Protein AF-A0ABD0RUU7-F1 (afdb_monomer_lite)

Structure (mmCIF, N/CA/C/O backbone):
data_AF-A0ABD0RUU7-F1
#
_entry.id   AF-A0ABD0RUU7-F1
#
loop_
_atom_site.group_PDB
_atom_site.id
_atom_site.type_symbol
_atom_site.label_atom_id
_atom_site.label_alt_id
_atom_site.label_comp_id
_atom_site.label_asym_id
_atom_site.label_entity_id
_atom_site.label_seq_id
_atom_site.pdbx_PDB_ins_code
_atom_site.Cartn_x
_atom_site.Cartn_y
_atom_site.Cartn_z
_atom_site.occupancy
_atom_site.B_iso_or_equiv
_atom_site.auth_seq_id
_atom_site.auth_comp_id
_atom_site.auth_asym_id
_atom_site.auth_atom_id
_atom_site.pdbx_PDB_model_num
ATOM 1 N N . LEU A 1 1 ? 9.666 -23.526 -14.319 1.00 84.81 1 LEU A N 1
ATOM 2 C CA . LEU A 1 1 ? 9.142 -22.590 -15.340 1.00 84.81 1 LEU A CA 1
ATOM 3 C C . LEU A 1 1 ? 10.218 -21.547 -15.624 1.00 84.81 1 LEU A C 1
ATOM 5 O O . LEU A 1 1 ? 10.737 -20.999 -14.658 1.00 84.81 1 LEU A O 1
ATOM 9 N N . LYS A 1 2 ? 10.600 -21.340 -16.893 1.00 93.50 2 LYS A N 1
ATOM 10 C CA . LYS A 1 2 ? 11.646 -20.370 -17.288 1.00 93.50 2 LYS A CA 1
ATOM 11 C C . LYS A 1 2 ? 11.082 -19.075 -17.866 1.00 93.50 2 LYS A C 1
ATOM 13 O O . LYS A 1 2 ? 11.733 -18.044 -17.776 1.00 93.50 2 LYS A O 1
ATOM 18 N N . GLU A 1 3 ? 9.883 -19.120 -18.425 1.00 95.81 3 GLU A N 1
ATOM 19 C CA . GLU A 1 3 ? 9.232 -17.956 -19.012 1.00 95.81 3 GLU A CA 1
ATOM 20 C C . GLU A 1 3 ? 7.769 -17.929 -18.591 1.00 95.81 3 GLU A C 1
ATOM 22 O O . GLU A 1 3 ? 7.137 -18.985 -18.498 1.00 95.81 3 GLU A O 1
ATOM 27 N N . LEU A 1 4 ? 7.244 -16.737 -18.331 1.00 94.69 4 LEU A N 1
ATOM 28 C CA . LEU A 1 4 ? 5.833 -16.512 -18.050 1.00 94.69 4 LEU A CA 1
ATOM 29 C C . LEU A 1 4 ? 5.354 -15.307 -18.854 1.00 94.69 4 LEU A C 1
ATOM 31 O O . LEU A 1 4 ? 5.917 -14.218 -18.750 1.00 94.69 4 LEU A O 1
ATOM 35 N N . HIS A 1 5 ? 4.296 -15.517 -19.633 1.00 96.44 5 HIS A N 1
ATOM 36 C CA . HIS A 1 5 ? 3.694 -14.501 -20.487 1.00 96.44 5 HIS A CA 1
ATOM 37 C C . HIS A 1 5 ? 2.225 -14.335 -20.097 1.00 96.44 5 HIS A C 1
ATOM 39 O O . HIS A 1 5 ? 1.432 -15.260 -20.251 1.00 96.44 5 HIS A O 1
ATOM 45 N N . MET A 1 6 ? 1.878 -13.163 -19.574 1.00 95.44 6 MET A N 1
ATOM 46 C CA . MET A 1 6 ? 0.522 -12.743 -19.217 1.00 95.44 6 MET A CA 1
ATOM 47 C C . MET A 1 6 ? 0.244 -11.388 -19.869 1.00 95.44 6 MET A C 1
ATOM 49 O O . MET A 1 6 ? 0.226 -10.350 -19.213 1.00 95.44 6 MET A O 1
ATOM 53 N N . VAL A 1 7 ? 0.103 -11.396 -21.190 1.00 97.19 7 VAL A N 1
ATOM 54 C CA . VAL A 1 7 ? -0.085 -10.185 -21.999 1.00 97.19 7 VAL A CA 1
ATOM 55 C C . VAL A 1 7 ? -1.572 -9.959 -22.229 1.00 97.19 7 VAL A C 1
ATOM 57 O O . VAL A 1 7 ? -2.266 -10.909 -22.588 1.00 97.19 7 VAL A O 1
ATOM 60 N N . SER A 1 8 ? -2.059 -8.727 -22.057 1.00 96.19 8 SER A N 1
ATOM 61 C CA . SER A 1 8 ? -3.465 -8.383 -22.350 1.00 96.19 8 SER A CA 1
ATOM 62 C C . SER A 1 8 ? -4.485 -9.235 -21.594 1.00 96.19 8 SER A C 1
ATOM 64 O O . SER A 1 8 ? -5.488 -9.683 -22.145 1.00 96.19 8 SER A O 1
ATOM 66 N N . THR A 1 9 ? -4.220 -9.452 -20.306 1.00 96.12 9 THR A N 1
ATOM 67 C CA . THR A 1 9 ? -5.062 -10.247 -19.399 1.00 96.12 9 THR A CA 1
ATOM 68 C C . THR A 1 9 ? -5.898 -9.400 -18.433 1.00 96.12 9 THR A C 1
ATOM 70 O O . THR A 1 9 ? -6.542 -9.960 -17.549 1.00 96.12 9 THR A O 1
ATOM 73 N N . ASN A 1 10 ? -5.901 -8.068 -18.586 1.00 95.56 10 ASN A N 1
ATOM 74 C CA . ASN A 1 10 ? -6.541 -7.106 -17.671 1.00 95.56 10 ASN A CA 1
ATOM 75 C C . ASN A 1 10 ? -6.056 -7.260 -16.217 1.00 95.56 10 ASN A C 1
ATOM 77 O O . ASN A 1 10 ? -6.824 -7.175 -15.255 1.00 95.56 10 ASN A O 1
ATOM 81 N N . LEU A 1 11 ? -4.768 -7.571 -16.047 1.00 95.94 11 LEU A N 1
ATOM 82 C CA . LEU A 1 11 ? -4.169 -7.749 -14.731 1.00 95.94 11 LEU A CA 1
ATOM 83 C C . LEU A 1 11 ? -4.044 -6.395 -14.020 1.00 95.94 11 LEU A C 1
ATOM 85 O O . LEU A 1 11 ? -3.322 -5.519 -14.483 1.00 95.94 11 LEU A O 1
ATOM 89 N N . LEU A 1 12 ? -4.713 -6.249 -12.874 1.00 95.25 12 LEU A N 1
ATOM 90 C CA . LEU A 1 12 ? -4.712 -5.010 -12.080 1.00 95.25 12 LEU A CA 1
ATOM 91 C C . LEU A 1 12 ? -3.579 -4.954 -11.045 1.00 95.25 12 LEU A C 1
ATOM 93 O O . LEU A 1 12 ? -3.069 -3.887 -10.711 1.00 95.25 12 LEU A O 1
ATOM 97 N N . THR A 1 13 ? -3.209 -6.106 -10.487 1.00 93.62 13 THR A N 1
ATOM 98 C CA . THR A 1 13 ? -2.249 -6.216 -9.381 1.00 93.62 13 THR A CA 1
ATOM 99 C C . THR A 1 13 ? -1.518 -7.554 -9.450 1.00 93.62 13 THR A C 1
ATOM 101 O O . THR A 1 13 ? -2.098 -8.575 -9.826 1.00 93.62 13 THR A O 1
ATOM 104 N N . VAL A 1 14 ? -0.240 -7.541 -9.067 1.00 93.00 14 VAL A N 1
ATOM 105 C CA . VAL A 1 14 ? 0.528 -8.739 -8.722 1.00 93.00 14 VAL A CA 1
ATOM 106 C C . VAL A 1 14 ? 0.687 -8.737 -7.207 1.00 93.00 14 VAL A C 1
ATOM 108 O O . VAL A 1 14 ? 1.384 -7.883 -6.660 1.00 93.00 14 VAL A O 1
ATOM 111 N N . GLU A 1 15 ? 0.022 -9.674 -6.534 1.00 89.62 15 GLU A N 1
ATOM 112 C CA . GLU A 1 15 ? 0.077 -9.770 -5.075 1.00 89.62 15 GLU A CA 1
ATOM 113 C C . GLU A 1 15 ? 1.511 -10.060 -4.589 1.00 89.62 15 GLU A C 1
ATOM 115 O O . GLU A 1 15 ? 2.228 -10.851 -5.217 1.00 89.62 15 GLU A O 1
ATOM 120 N N . PRO A 1 16 ? 1.926 -9.497 -3.439 1.00 87.31 16 PRO A N 1
ATOM 121 C CA . PRO A 1 16 ? 3.219 -9.794 -2.839 1.00 87.31 16 PRO A CA 1
ATOM 122 C C . PRO A 1 16 ? 3.462 -11.301 -2.733 1.00 87.31 16 PRO A C 1
ATOM 124 O O . PRO A 1 16 ? 2.590 -12.058 -2.305 1.00 87.31 16 PRO A O 1
ATOM 127 N N . HIS A 1 17 ? 4.679 -11.738 -3.054 1.00 87.50 17 HIS A N 1
ATOM 128 C CA . HIS A 1 17 ? 5.096 -13.146 -3.081 1.00 87.50 17 HIS A CA 1
ATOM 129 C C . HIS A 1 17 ? 4.405 -14.041 -4.132 1.00 87.50 17 HIS A C 1
ATOM 131 O O . HIS A 1 17 ? 4.709 -15.236 -4.169 1.00 87.50 17 HIS A O 1
ATOM 137 N N . ALA A 1 18 ? 3.546 -13.519 -5.019 1.00 88.31 18 ALA A N 1
ATOM 138 C CA . ALA A 1 18 ? 2.852 -14.331 -6.030 1.00 88.31 18 ALA A CA 1
ATOM 139 C C . ALA A 1 18 ? 3.809 -15.113 -6.950 1.00 88.31 18 ALA A C 1
ATOM 141 O O . ALA A 1 18 ? 3.500 -16.226 -7.372 1.00 88.31 18 ALA A O 1
ATOM 142 N N . LEU A 1 19 ? 5.002 -14.572 -7.221 1.00 87.62 19 LEU A N 1
ATOM 143 C CA . LEU A 1 19 ? 6.023 -15.215 -8.059 1.00 87.62 19 LEU A CA 1
ATOM 144 C C . LEU A 1 19 ? 7.085 -15.965 -7.235 1.00 87.62 19 LEU A C 1
ATOM 146 O O . LEU A 1 19 ? 8.080 -16.436 -7.786 1.00 87.62 19 LEU A O 1
ATOM 150 N N . GLY A 1 20 ? 6.878 -16.126 -5.921 1.00 84.19 20 GLY A N 1
ATOM 151 C CA . GLY A 1 20 ? 7.860 -16.690 -4.986 1.00 84.19 20 GLY A CA 1
ATOM 152 C C . GLY A 1 20 ? 8.341 -18.108 -5.333 1.00 84.19 20 GLY A C 1
ATOM 153 O O . GLY A 1 20 ? 9.478 -18.483 -5.042 1.00 84.19 20 GLY A O 1
ATOM 154 N N . GLY A 1 21 ? 7.497 -18.900 -6.001 1.00 84.56 21 GLY A N 1
ATOM 155 C CA . GLY A 1 21 ? 7.834 -20.253 -6.456 1.00 84.56 21 GLY A CA 1
ATOM 156 C C . GLY A 1 21 ? 8.670 -20.309 -7.742 1.00 84.56 21 GLY A C 1
ATOM 157 O O . GLY A 1 21 ? 9.251 -21.349 -8.055 1.00 84.56 21 GLY A O 1
ATOM 158 N N . LEU A 1 22 ? 8.772 -19.211 -8.496 1.00 87.81 22 LEU A N 1
ATOM 159 C CA . LEU A 1 22 ? 9.347 -19.182 -9.844 1.00 87.81 22 LEU A CA 1
ATOM 160 C C . LEU A 1 22 ? 10.864 -18.928 -9.838 1.00 87.81 22 LEU A C 1
ATOM 162 O O . LEU A 1 22 ? 11.371 -18.074 -10.554 1.00 87.81 22 LEU A O 1
ATOM 166 N N . ARG A 1 23 ? 11.626 -19.704 -9.062 1.00 88.31 23 ARG A N 1
ATOM 167 C CA . ARG A 1 23 ? 13.071 -19.476 -8.820 1.00 88.31 23 ARG A CA 1
ATOM 168 C C . ARG A 1 23 ? 13.973 -19.522 -10.065 1.00 88.31 23 ARG A C 1
ATOM 170 O O . ARG A 1 23 ? 15.124 -19.096 -10.007 1.00 88.31 23 ARG A O 1
ATOM 177 N N . GLN A 1 24 ? 13.482 -20.085 -11.167 1.00 90.88 24 GLN A N 1
ATOM 178 C CA . GLN A 1 24 ? 14.226 -20.277 -12.420 1.00 90.88 24 GLN A CA 1
ATOM 179 C C . GLN A 1 24 ? 13.703 -19.416 -13.582 1.00 90.88 24 GLN A C 1
ATOM 181 O O . GLN A 1 24 ? 14.113 -19.642 -14.724 1.00 90.88 24 GLN A O 1
ATOM 186 N N . ILE A 1 25 ? 12.767 -18.498 -13.328 1.00 93.19 25 ILE A N 1
ATOM 187 C CA . ILE A 1 25 ? 12.208 -17.646 -14.381 1.00 93.19 25 ILE A CA 1
ATOM 188 C C . ILE A 1 25 ? 13.251 -16.635 -14.865 1.00 93.19 25 ILE A C 1
ATOM 190 O O . ILE A 1 25 ? 13.917 -15.975 -14.076 1.00 93.19 25 ILE A O 1
ATOM 194 N N . ARG A 1 26 ? 13.374 -16.526 -16.183 1.00 94.00 26 ARG A N 1
ATOM 195 C CA . ARG A 1 26 ? 14.275 -15.619 -16.895 1.00 94.00 26 ARG A CA 1
ATOM 196 C C . ARG A 1 26 ? 13.509 -14.541 -17.634 1.00 94.00 26 ARG A C 1
ATOM 198 O O . ARG A 1 26 ? 13.957 -13.403 -17.653 1.00 94.00 26 ARG A O 1
ATOM 205 N N . VAL A 1 27 ? 12.350 -14.885 -18.194 1.00 95.38 27 VAL A N 1
ATOM 206 C CA . VAL A 1 27 ? 11.500 -13.949 -18.935 1.00 95.38 27 VAL A CA 1
ATOM 207 C C . VAL A 1 27 ? 10.163 -13.815 -18.229 1.00 95.38 27 VAL A C 1
ATOM 209 O O . VAL A 1 27 ? 9.454 -14.805 -18.036 1.00 95.38 27 VAL A O 1
ATOM 212 N N . LEU A 1 28 ? 9.810 -12.586 -17.869 1.00 94.75 28 LEU A N 1
ATOM 213 C CA . LEU A 1 28 ? 8.479 -12.245 -17.398 1.00 94.75 28 LEU A CA 1
ATOM 214 C C . LEU A 1 28 ? 7.893 -11.154 -18.282 1.00 94.75 28 LEU A C 1
ATOM 216 O O . LEU A 1 28 ? 8.436 -10.053 -18.380 1.00 94.75 28 LEU A O 1
ATOM 220 N N . ASN A 1 29 ? 6.760 -11.461 -18.895 1.00 96.44 29 ASN A N 1
ATOM 221 C CA . ASN A 1 29 ? 6.054 -10.540 -19.760 1.00 96.44 29 ASN A CA 1
ATOM 222 C C . ASN A 1 29 ? 4.647 -10.272 -19.220 1.00 96.44 29 ASN A C 1
ATOM 224 O O . ASN A 1 29 ? 3.780 -11.139 -19.290 1.00 96.44 29 ASN A O 1
ATOM 228 N N . LEU A 1 30 ? 4.448 -9.068 -18.688 1.00 96.56 30 LEU A N 1
ATOM 229 C CA . LEU A 1 30 ? 3.189 -8.537 -18.157 1.00 96.56 30 LEU A CA 1
ATOM 230 C C . LEU A 1 30 ? 2.702 -7.330 -18.979 1.00 96.56 30 LEU A C 1
ATOM 232 O O . LEU A 1 30 ? 1.983 -6.469 -18.468 1.00 96.56 30 LEU A O 1
ATOM 236 N N . SER A 1 31 ? 3.142 -7.219 -20.233 1.00 97.44 31 SER A N 1
ATOM 237 C CA . SER A 1 31 ? 2.809 -6.086 -21.101 1.00 97.44 31 SER A CA 1
ATOM 238 C C . SER A 1 31 ? 1.304 -5.957 -21.369 1.00 97.44 31 SER A C 1
ATOM 240 O O . SER A 1 31 ? 0.564 -6.944 -21.356 1.00 97.44 31 SER A O 1
ATOM 242 N N . ASN A 1 32 ? 0.863 -4.728 -21.644 1.00 97.50 32 ASN A N 1
ATOM 243 C CA . ASN A 1 32 ? -0.512 -4.391 -22.022 1.00 97.50 32 ASN A CA 1
ATOM 244 C C . ASN A 1 32 ? -1.564 -4.882 -21.012 1.00 97.50 32 ASN A C 1
ATOM 246 O O . ASN A 1 32 ? -2.538 -5.520 -21.403 1.00 97.50 32 ASN A O 1
ATOM 250 N N . ASN A 1 33 ? -1.351 -4.636 -19.721 1.00 98.00 33 ASN A N 1
ATOM 251 C CA . ASN A 1 33 ? -2.356 -4.846 -18.676 1.00 98.00 33 ASN A CA 1
ATOM 252 C C . ASN A 1 33 ? -2.688 -3.502 -17.998 1.00 98.00 33 ASN A C 1
ATOM 254 O O . ASN A 1 33 ? -2.306 -2.436 -18.476 1.00 98.00 33 ASN A O 1
ATOM 258 N N . ASP A 1 34 ? -3.372 -3.557 -16.859 1.00 97.38 34 ASP A N 1
ATOM 259 C CA . ASP A 1 34 ? -3.802 -2.396 -16.082 1.0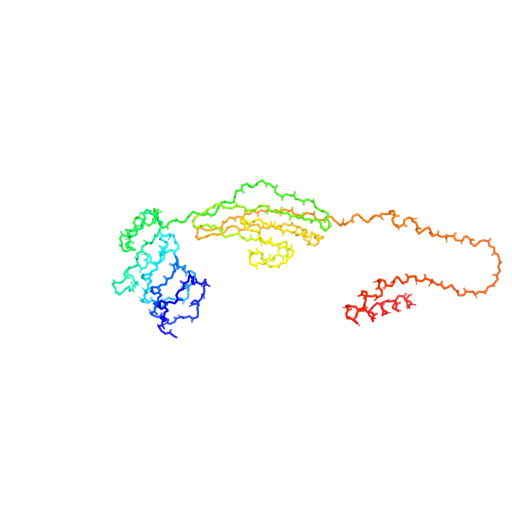0 97.38 34 ASP A CA 1
ATOM 260 C C . ASP A 1 34 ? -2.974 -2.243 -14.793 1.00 97.38 34 ASP A C 1
ATOM 262 O O . ASP A 1 34 ? -3.458 -1.756 -13.768 1.00 97.38 34 ASP A O 1
ATOM 266 N N . LEU A 1 35 ? -1.711 -2.687 -14.817 1.00 96.94 35 LEU A N 1
ATOM 267 C CA . LEU A 1 35 ? -0.836 -2.615 -13.653 1.00 96.94 35 LEU A CA 1
ATOM 268 C C . LEU A 1 35 ? -0.471 -1.162 -13.354 1.00 96.94 35 LEU A C 1
ATOM 270 O O . LEU A 1 35 ? 0.226 -0.501 -14.121 1.00 96.94 35 LEU A O 1
ATOM 274 N N . VAL A 1 36 ? -0.876 -0.690 -12.179 1.00 95.56 36 VAL A N 1
ATOM 275 C CA . VAL A 1 36 ? -0.459 0.625 -11.668 1.00 95.56 36 VAL A CA 1
ATOM 276 C C . VAL A 1 36 ? 0.924 0.556 -11.027 1.00 95.56 36 VAL A C 1
ATOM 278 O O . VAL A 1 36 ? 1.653 1.540 -10.978 1.00 95.56 36 VAL A O 1
ATOM 281 N N . THR A 1 37 ? 1.319 -0.599 -10.505 1.00 94.44 37 THR A N 1
ATOM 282 C CA . THR A 1 37 ? 2.613 -0.765 -9.847 1.00 94.44 37 THR A CA 1
ATOM 283 C C . THR A 1 37 ? 3.067 -2.216 -9.903 1.00 94.44 37 THR A C 1
ATOM 285 O O . THR A 1 37 ? 2.293 -3.115 -10.233 1.00 94.44 37 THR A O 1
ATOM 288 N N . LEU A 1 38 ? 4.325 -2.440 -9.540 1.00 92.56 38 LEU A N 1
ATOM 289 C CA . LEU A 1 38 ? 4.915 -3.759 -9.420 1.00 92.56 38 LEU A CA 1
ATOM 290 C C . LEU A 1 38 ? 5.884 -3.744 -8.239 1.00 92.56 38 LEU A C 1
ATOM 292 O O . LEU A 1 38 ? 6.986 -3.220 -8.351 1.00 92.56 38 LEU A O 1
ATOM 296 N N . GLU A 1 39 ? 5.464 -4.273 -7.092 1.00 89.69 39 GLU A N 1
ATOM 297 C CA . GLU A 1 39 ? 6.271 -4.225 -5.868 1.00 89.69 39 GLU A CA 1
ATOM 298 C C . GLU A 1 39 ? 7.411 -5.251 -5.879 1.00 89.69 39 GLU A C 1
ATOM 300 O O . GLU A 1 39 ? 7.218 -6.402 -6.274 1.00 89.69 39 GLU A O 1
ATOM 305 N N . GLU A 1 40 ? 8.578 -4.870 -5.352 1.00 88.06 40 GLU A N 1
ATOM 306 C CA . GLU A 1 40 ? 9.753 -5.751 -5.230 1.00 88.06 40 GLU A CA 1
ATOM 307 C C . GLU A 1 40 ? 9.467 -7.015 -4.401 1.00 88.06 40 GLU A C 1
ATOM 309 O O . GLU A 1 40 ? 10.010 -8.088 -4.670 1.00 88.06 40 GLU A O 1
ATOM 314 N N . SER A 1 41 ? 8.552 -6.924 -3.432 1.00 85.06 41 SER A N 1
ATOM 315 C CA . SER A 1 41 ? 8.096 -8.046 -2.599 1.00 85.06 41 SER A CA 1
ATOM 316 C C . SER A 1 41 ? 7.540 -9.216 -3.426 1.00 85.06 41 SER A C 1
ATOM 318 O O . SER A 1 41 ? 7.659 -10.380 -3.036 1.00 85.06 41 SER A O 1
ATOM 320 N N . SER A 1 42 ? 6.994 -8.939 -4.611 1.00 83.06 42 SER A N 1
ATOM 321 C CA . SER A 1 42 ? 6.540 -9.956 -5.565 1.00 83.06 42 SER A CA 1
ATOM 322 C C . SER A 1 42 ? 7.698 -10.709 -6.229 1.00 83.06 42 SER A C 1
ATOM 324 O O . SER A 1 42 ? 7.507 -11.833 -6.688 1.00 83.06 42 SER A O 1
ATOM 326 N N . PHE A 1 43 ? 8.902 -10.128 -6.229 1.00 79.25 43 PHE A N 1
ATOM 327 C CA . PHE A 1 43 ? 10.097 -10.576 -6.955 1.00 79.25 43 PHE A CA 1
ATOM 328 C C . PHE A 1 43 ? 11.251 -11.015 -6.053 1.00 79.25 43 PHE A C 1
ATOM 330 O O . PHE A 1 43 ? 12.258 -11.501 -6.562 1.00 79.25 43 PHE A O 1
ATOM 337 N N . HIS A 1 44 ? 11.103 -10.926 -4.729 1.00 72.38 44 HIS A N 1
ATOM 338 C CA . HIS A 1 44 ? 12.156 -11.230 -3.751 1.00 72.38 44 HIS A CA 1
ATOM 339 C C . HIS A 1 44 ? 12.793 -12.631 -3.915 1.00 72.38 44 HIS A C 1
ATOM 341 O O . HIS A 1 44 ? 13.920 -12.867 -3.493 1.00 72.38 44 HIS A O 1
ATOM 347 N N . SER A 1 45 ? 12.085 -13.594 -4.520 1.00 72.06 45 SER A N 1
ATOM 348 C CA . SER A 1 45 ? 12.604 -14.958 -4.765 1.00 72.06 45 SER A CA 1
ATOM 349 C C . SER A 1 45 ? 13.076 -15.200 -6.206 1.00 72.06 45 SER A C 1
ATOM 351 O O . SER A 1 45 ? 13.419 -16.327 -6.569 1.00 72.06 45 SER A O 1
ATOM 353 N N . VAL A 1 46 ? 13.070 -14.162 -7.041 1.00 75.69 46 VAL A N 1
ATOM 354 C CA . VAL A 1 46 ? 13.174 -14.235 -8.501 1.00 75.69 46 VAL A CA 1
ATOM 355 C C . VAL A 1 46 ? 14.490 -13.614 -8.985 1.00 75.69 46 VAL A C 1
ATOM 357 O O . VAL A 1 46 ? 14.539 -12.737 -9.847 1.00 75.69 46 VAL A O 1
ATOM 360 N N . ASN A 1 47 ? 15.596 -14.085 -8.412 1.00 79.50 47 ASN A N 1
ATOM 361 C CA . ASN A 1 47 ? 16.933 -13.534 -8.669 1.00 79.50 47 ASN A CA 1
ATOM 362 C C . ASN A 1 47 ? 17.480 -13.869 -10.068 1.00 79.50 47 ASN A C 1
ATOM 364 O O . ASN A 1 47 ? 18.474 -13.290 -10.492 1.00 79.50 47 ASN A O 1
ATOM 368 N N . SER A 1 48 ? 16.845 -14.805 -10.777 1.00 86.62 48 SER A N 1
ATOM 369 C CA . SER A 1 48 ? 17.233 -15.271 -12.113 1.00 86.62 48 SER A CA 1
ATOM 370 C C . SER A 1 48 ? 16.574 -14.497 -13.260 1.00 86.62 48 SER A C 1
ATOM 372 O O . SER A 1 48 ? 16.818 -14.828 -14.419 1.00 86.62 48 SER A O 1
ATOM 374 N N . LEU A 1 49 ? 15.758 -13.480 -12.955 1.00 90.44 49 LEU A N 1
ATOM 375 C CA . LEU A 1 49 ? 15.052 -12.698 -13.966 1.00 90.44 49 LEU A CA 1
ATOM 376 C C . LEU A 1 49 ? 16.030 -11.862 -14.801 1.00 90.44 49 LEU A C 1
ATOM 378 O O . LEU A 1 49 ? 16.759 -11.026 -14.262 1.00 90.44 49 LEU A O 1
ATOM 382 N N . GLU A 1 50 ? 15.981 -12.065 -16.114 1.00 93.38 50 GLU A N 1
ATOM 383 C CA . GLU A 1 50 ? 16.834 -11.416 -17.112 1.00 93.38 50 GLU A CA 1
ATOM 384 C C . GLU A 1 50 ? 16.037 -10.416 -17.948 1.00 93.38 50 GLU A C 1
ATOM 386 O O . GLU A 1 50 ? 16.487 -9.297 -18.168 1.00 93.38 50 GLU A O 1
ATOM 391 N N . THR A 1 51 ? 14.839 -10.805 -18.387 1.00 95.12 51 THR A N 1
ATOM 392 C CA . THR A 1 51 ? 13.972 -10.002 -19.253 1.00 95.12 51 THR A CA 1
ATOM 393 C C . THR A 1 51 ? 12.661 -9.692 -18.547 1.00 95.12 51 THR A C 1
ATOM 395 O O . THR A 1 51 ? 11.956 -10.603 -18.101 1.00 95.12 51 THR A O 1
ATOM 398 N N . LEU A 1 52 ? 12.322 -8.406 -18.471 1.00 95.19 52 LEU A N 1
ATOM 399 C CA . LEU A 1 52 ? 11.080 -7.915 -17.885 1.00 95.19 52 LEU A CA 1
ATOM 400 C C . LEU A 1 52 ? 10.370 -7.007 -18.888 1.00 95.19 52 LEU A C 1
ATOM 402 O O . LEU A 1 52 ? 10.889 -5.953 -19.248 1.00 95.19 52 LEU A O 1
ATOM 406 N N . ARG A 1 53 ? 9.158 -7.387 -19.296 1.00 96.62 53 ARG A N 1
ATOM 407 C CA . ARG A 1 53 ? 8.286 -6.543 -20.123 1.00 96.62 53 ARG A CA 1
ATOM 408 C C . ARG A 1 53 ? 7.063 -6.123 -19.328 1.00 96.62 53 ARG A C 1
ATOM 410 O O . ARG A 1 53 ? 6.292 -6.970 -18.882 1.00 96.62 53 ARG A O 1
ATOM 417 N N . VAL A 1 54 ? 6.914 -4.818 -19.138 1.00 96.06 54 VAL A N 1
ATOM 418 C CA . VAL A 1 54 ? 5.798 -4.188 -18.409 1.00 96.06 54 VAL A CA 1
ATOM 419 C C . VAL A 1 54 ? 5.290 -2.936 -19.135 1.00 96.06 54 VAL A C 1
ATOM 421 O O . VAL A 1 54 ? 4.561 -2.133 -18.563 1.00 96.06 54 VAL A O 1
ATOM 424 N N . ASP A 1 55 ? 5.665 -2.755 -20.401 1.00 95.75 55 ASP A N 1
ATOM 425 C CA . ASP A 1 55 ? 5.153 -1.694 -21.266 1.00 95.75 55 ASP A CA 1
ATOM 426 C C . ASP A 1 55 ? 3.645 -1.838 -21.520 1.00 95.75 55 ASP A C 1
ATOM 428 O O . ASP A 1 55 ? 3.069 -2.915 -21.360 1.00 95.75 55 ASP A O 1
ATOM 432 N N . GLY A 1 56 ? 2.985 -0.734 -21.876 1.00 96.12 56 GLY A N 1
ATOM 433 C CA . GLY A 1 56 ? 1.531 -0.713 -22.066 1.00 96.12 56 GLY A CA 1
ATOM 434 C C . GLY A 1 56 ? 0.725 -0.849 -20.769 1.00 96.12 56 GLY A C 1
ATOM 435 O O . GLY A 1 56 ? -0.438 -1.219 -20.832 1.00 96.12 56 GLY A O 1
ATOM 436 N N . ASN A 1 57 ? 1.332 -0.573 -19.610 1.00 98.06 57 ASN A N 1
ATOM 437 C CA . ASN A 1 57 ? 0.652 -0.521 -18.316 1.00 98.06 57 ASN A CA 1
ATOM 438 C C . ASN A 1 57 ? 0.596 0.924 -17.784 1.00 98.06 57 ASN A C 1
ATOM 440 O O . ASN A 1 57 ? 1.556 1.675 -17.992 1.00 98.06 57 ASN A O 1
ATOM 444 N N . PRO A 1 58 ? -0.472 1.323 -17.068 1.00 97.31 58 PRO A N 1
ATOM 445 C CA . PRO A 1 58 ? -0.623 2.658 -16.493 1.00 97.31 58 PRO A CA 1
ATOM 446 C C . PRO A 1 58 ? 0.208 2.838 -15.205 1.00 97.31 58 PRO A C 1
ATOM 448 O O . PRO A 1 58 ? -0.326 3.089 -14.125 1.00 97.31 58 PRO A O 1
ATOM 451 N N . LEU A 1 59 ? 1.532 2.712 -15.314 1.00 96.56 59 LEU A N 1
ATOM 452 C CA . LEU A 1 59 ? 2.446 2.678 -14.172 1.00 96.56 59 LEU A CA 1
ATOM 453 C C . LEU A 1 59 ? 2.532 4.022 -13.426 1.00 96.56 59 LEU A C 1
ATOM 455 O O . LEU A 1 59 ? 2.840 5.060 -14.012 1.00 96.56 59 LEU A O 1
ATOM 459 N N . SER A 1 60 ? 2.345 3.980 -12.109 1.00 94.94 60 SER A N 1
ATOM 460 C CA . SER A 1 60 ? 2.687 5.049 -11.169 1.00 94.94 60 SER A CA 1
ATOM 461 C C . SER A 1 60 ? 4.169 4.951 -10.808 1.00 94.94 60 SER A C 1
ATOM 463 O O . SER A 1 60 ? 4.590 4.046 -10.084 1.00 94.94 60 SER A O 1
ATOM 465 N N . CYS A 1 61 ? 4.969 5.877 -11.327 1.00 93.56 61 CYS A N 1
ATOM 466 C CA . CYS A 1 61 ? 6.407 5.989 -11.111 1.00 93.56 61 CYS A CA 1
ATOM 467 C C . CYS A 1 61 ? 6.736 6.643 -9.766 1.00 93.56 61 CYS A C 1
ATOM 469 O O . CYS A 1 61 ? 7.292 7.733 -9.705 1.00 93.56 61 CYS A O 1
ATOM 471 N N . ASP A 1 62 ? 6.382 5.939 -8.693 1.00 92.38 62 ASP A N 1
ATOM 472 C CA . ASP A 1 62 ? 6.736 6.255 -7.309 1.00 92.38 62 ASP A CA 1
ATOM 473 C C . ASP A 1 62 ? 7.791 5.271 -6.766 1.00 92.38 62 ASP A C 1
ATOM 475 O O . ASP A 1 62 ? 8.328 4.431 -7.496 1.00 92.38 62 ASP A O 1
ATOM 479 N N . CYS A 1 63 ? 8.094 5.335 -5.464 1.00 92.62 63 CYS A N 1
ATOM 480 C CA . CYS A 1 63 ? 9.137 4.499 -4.866 1.00 92.62 63 CYS A CA 1
ATOM 481 C C . CYS A 1 63 ? 8.924 2.985 -5.031 1.00 92.62 63 CYS A C 1
ATOM 483 O O . CYS A 1 63 ? 9.888 2.226 -4.954 1.00 92.62 63 CYS A O 1
ATOM 485 N N . ARG A 1 64 ? 7.697 2.513 -5.290 1.00 92.81 64 ARG A N 1
ATOM 486 C CA . ARG A 1 64 ? 7.427 1.081 -5.496 1.00 92.81 64 ARG A CA 1
ATOM 487 C C . ARG A 1 64 ? 8.079 0.540 -6.762 1.00 92.81 64 ARG A C 1
ATOM 489 O O . ARG A 1 64 ? 8.395 -0.644 -6.808 1.00 92.81 64 ARG A O 1
ATOM 496 N N . LEU A 1 65 ? 8.314 1.389 -7.765 1.00 92.69 65 LEU A N 1
ATOM 497 C CA . LEU A 1 65 ? 9.006 1.019 -9.006 1.00 92.69 65 LEU A CA 1
ATOM 498 C C . LEU A 1 65 ? 10.517 1.267 -8.952 1.00 92.69 65 LEU A C 1
ATOM 500 O O . LEU A 1 65 ? 11.220 0.981 -9.926 1.00 92.69 65 LEU A O 1
ATOM 504 N N . LEU A 1 66 ? 11.036 1.757 -7.821 1.00 90.50 66 LEU A N 1
ATOM 505 C CA . LEU A 1 66 ? 12.451 2.084 -7.671 1.00 90.50 66 LEU A CA 1
ATOM 506 C C . LEU A 1 66 ? 13.355 0.883 -7.984 1.00 90.50 66 LEU A C 1
ATOM 508 O O . LEU A 1 66 ? 14.385 1.062 -8.626 1.00 90.50 66 LEU A O 1
ATOM 512 N N . TRP A 1 67 ? 12.955 -0.341 -7.628 1.00 89.56 67 TRP A N 1
ATOM 513 C CA . TRP A 1 67 ? 13.744 -1.546 -7.913 1.00 89.56 67 TRP A CA 1
ATOM 514 C C . TRP A 1 67 ? 13.909 -1.813 -9.422 1.00 89.56 67 TRP A C 1
ATOM 516 O O . TRP A 1 67 ? 14.988 -2.215 -9.861 1.00 89.56 67 TRP A O 1
ATOM 526 N N . ILE A 1 68 ? 12.879 -1.547 -10.241 1.00 90.94 68 ILE A N 1
ATOM 527 C CA . ILE A 1 68 ? 12.959 -1.674 -11.709 1.00 90.94 68 ILE A CA 1
ATOM 528 C C . ILE A 1 68 ? 13.943 -0.639 -12.242 1.00 90.94 68 ILE A C 1
ATOM 530 O O . ILE A 1 68 ? 14.807 -0.948 -13.064 1.00 90.94 68 ILE A O 1
ATOM 534 N N . LEU A 1 69 ? 13.838 0.589 -11.736 1.00 89.81 69 LEU A N 1
ATOM 535 C CA . LEU A 1 69 ? 14.679 1.698 -12.157 1.00 89.81 69 LEU A CA 1
ATOM 536 C C . LEU A 1 69 ? 16.146 1.509 -11.741 1.00 89.81 69 LEU A C 1
ATOM 538 O O . LEU A 1 69 ? 17.058 1.780 -12.523 1.00 89.81 69 LEU A O 1
ATOM 542 N N . GLN A 1 70 ? 16.403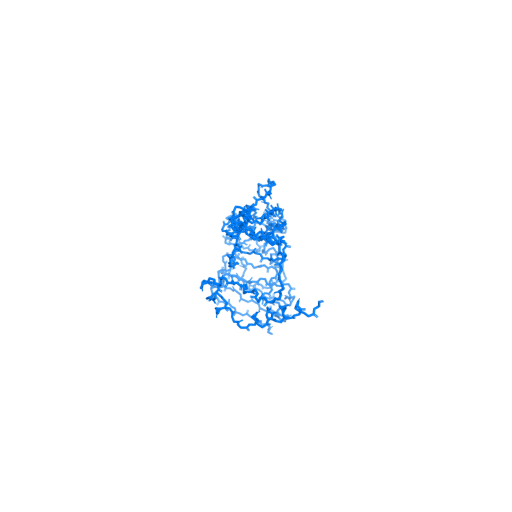 0.968 -10.552 1.00 88.88 70 GLN A N 1
ATOM 543 C CA . GLN A 1 70 ? 17.742 0.591 -10.089 1.00 88.88 70 GLN A CA 1
ATOM 544 C C . GLN A 1 70 ? 18.337 -0.546 -10.929 1.00 88.88 70 GLN A C 1
ATOM 546 O O . GLN A 1 70 ? 19.539 -0.567 -11.190 1.00 88.88 70 GLN A O 1
ATOM 551 N N . ARG A 1 71 ? 17.497 -1.458 -11.428 1.00 89.94 71 ARG A N 1
ATOM 552 C CA . ARG A 1 71 ? 17.900 -2.564 -12.306 1.00 89.94 71 ARG A CA 1
ATOM 553 C C . ARG A 1 71 ? 17.819 -2.234 -13.798 1.00 89.94 71 ARG A C 1
ATOM 555 O O . ARG A 1 71 ? 18.008 -3.123 -14.622 1.00 89.94 71 ARG A O 1
ATOM 562 N N . ARG A 1 72 ? 17.620 -0.970 -14.187 1.00 89.31 72 ARG A N 1
ATOM 563 C CA . ARG A 1 72 ? 17.396 -0.594 -15.597 1.00 89.31 72 ARG A CA 1
ATOM 564 C C . ARG A 1 72 ? 18.544 -0.918 -16.561 1.00 89.31 72 ARG A C 1
ATOM 566 O O . ARG A 1 72 ? 18.333 -0.971 -17.763 1.00 89.31 72 ARG A O 1
ATOM 573 N N . ARG A 1 73 ? 19.761 -1.095 -16.036 1.00 88.12 73 ARG A N 1
ATOM 574 C CA . ARG A 1 73 ? 20.958 -1.476 -16.810 1.00 88.12 73 ARG A CA 1
ATOM 575 C C . ARG A 1 73 ? 21.221 -2.984 -16.812 1.00 88.12 73 ARG A C 1
ATOM 577 O O . ARG A 1 73 ? 22.052 -3.442 -17.585 1.00 88.12 73 ARG A O 1
ATOM 584 N N . THR A 1 74 ? 20.575 -3.735 -15.920 1.00 91.06 74 THR A N 1
ATOM 585 C CA . THR A 1 74 ? 20.785 -5.182 -15.750 1.00 91.06 74 THR A CA 1
ATOM 586 C C . THR A 1 74 ? 19.607 -6.005 -16.255 1.00 91.06 74 THR A C 1
ATOM 588 O O . THR A 1 74 ? 19.810 -7.130 -16.699 1.00 91.06 74 THR A O 1
ATOM 591 N N . LEU A 1 75 ? 18.390 -5.457 -16.210 1.00 91.75 75 LEU A N 1
ATOM 592 C CA . LEU A 1 75 ? 17.211 -6.037 -16.841 1.00 91.75 75 LEU A CA 1
ATOM 593 C C . LEU A 1 75 ? 17.169 -5.679 -18.325 1.00 91.75 75 LEU A C 1
ATOM 595 O O . LEU A 1 75 ? 17.368 -4.528 -18.712 1.00 91.75 75 LEU A O 1
ATOM 599 N N . ASN A 1 76 ? 16.849 -6.673 -19.142 1.00 94.88 76 ASN A N 1
ATOM 600 C CA . ASN A 1 76 ? 16.529 -6.486 -20.542 1.00 94.88 76 ASN A CA 1
ATOM 601 C C . ASN A 1 76 ? 15.040 -6.127 -20.695 1.00 94.88 76 ASN A C 1
ATOM 603 O O . ASN A 1 76 ? 14.164 -6.865 -20.241 1.00 94.88 76 ASN A O 1
ATOM 607 N N . PHE A 1 77 ? 14.763 -5.004 -21.358 1.00 94.56 77 PHE A N 1
ATOM 608 C CA . PHE A 1 77 ? 13.405 -4.559 -21.696 1.00 94.56 77 PHE A CA 1
ATOM 609 C C . PHE A 1 77 ? 13.058 -4.786 -23.176 1.00 94.56 77 PHE A C 1
ATOM 611 O O . PHE A 1 77 ? 12.007 -4.344 -23.621 1.00 94.56 77 PHE A O 1
ATOM 618 N N . ASP A 1 78 ? 13.932 -5.420 -23.969 1.00 92.25 78 ASP A N 1
ATOM 619 C CA . ASP A 1 78 ? 13.736 -5.700 -25.403 1.00 92.25 78 ASP A CA 1
ATOM 620 C C . ASP A 1 78 ? 13.343 -4.467 -26.240 1.00 92.25 78 ASP A C 1
ATOM 622 O O . ASP A 1 78 ? 12.517 -4.533 -27.152 1.00 92.25 78 ASP A O 1
ATOM 626 N N . GLY A 1 79 ? 13.894 -3.298 -25.900 1.00 91.31 79 GLY A N 1
ATOM 627 C CA . GLY A 1 79 ? 13.548 -2.029 -26.551 1.00 91.31 79 GLY A CA 1
ATOM 628 C C . GLY A 1 79 ? 12.148 -1.495 -26.211 1.00 91.31 79 GLY A C 1
ATOM 629 O O . GLY A 1 79 ? 11.709 -0.511 -26.803 1.00 91.31 79 GLY A O 1
ATOM 630 N N . LYS A 1 80 ? 11.446 -2.111 -25.254 1.00 93.62 80 LYS A N 1
ATOM 631 C CA . LYS A 1 80 ? 10.117 -1.726 -24.761 1.00 93.62 80 LYS A CA 1
ATOM 632 C C . LYS A 1 80 ? 10.215 -1.126 -23.360 1.00 93.62 80 LYS A C 1
ATOM 634 O O . LYS A 1 80 ? 9.759 -1.701 -22.373 1.00 93.62 80 LYS A O 1
ATOM 639 N N . MET A 1 81 ? 10.864 0.033 -23.268 1.00 93.81 81 MET A N 1
ATOM 640 C CA . MET A 1 81 ? 11.035 0.708 -21.982 1.00 93.81 81 MET A CA 1
ATOM 641 C C . MET A 1 81 ? 9.672 1.165 -21.427 1.00 93.81 81 MET A C 1
ATOM 643 O O . MET A 1 81 ? 8.887 1.746 -22.182 1.00 93.81 81 MET A O 1
ATOM 647 N N . PRO A 1 82 ? 9.377 0.950 -20.133 1.00 94.88 82 PRO A N 1
ATOM 648 C CA . PRO A 1 82 ? 8.099 1.362 -19.566 1.00 94.88 82 PRO A CA 1
ATOM 649 C C . PRO A 1 82 ? 7.970 2.886 -19.480 1.00 94.88 82 PRO A C 1
ATOM 651 O O . PRO A 1 82 ? 8.956 3.594 -19.249 1.00 94.88 82 PRO A O 1
ATOM 654 N N . VAL A 1 83 ? 6.738 3.367 -19.642 1.00 96.06 83 VAL A N 1
ATOM 655 C CA . VAL A 1 83 ? 6.361 4.785 -19.590 1.00 96.06 83 VAL A CA 1
ATOM 656 C C . VAL A 1 83 ? 5.556 5.041 -18.320 1.00 96.06 83 VAL A C 1
ATOM 658 O O . VAL A 1 83 ? 4.680 4.252 -17.970 1.00 96.06 83 VAL A O 1
ATOM 661 N N . CYS A 1 84 ? 5.838 6.148 -17.645 1.00 96.31 84 CYS A N 1
ATOM 662 C CA . CYS A 1 84 ? 5.090 6.585 -16.476 1.00 96.31 84 CYS A CA 1
ATOM 663 C C . CYS A 1 84 ? 3.721 7.139 -16.889 1.00 96.31 84 CYS A C 1
ATOM 665 O O . CYS A 1 84 ? 3.634 8.057 -17.702 1.00 96.31 84 CYS A O 1
ATOM 667 N N . ALA A 1 85 ? 2.642 6.616 -16.314 1.00 97.44 85 ALA A N 1
ATOM 668 C CA . ALA A 1 85 ? 1.307 7.204 -16.420 1.00 97.44 85 ALA A CA 1
ATOM 669 C C . ALA A 1 85 ? 1.039 8.236 -15.316 1.00 97.44 85 ALA A C 1
ATOM 671 O O . ALA A 1 85 ? 0.209 9.123 -15.493 1.00 97.44 85 ALA A O 1
ATOM 672 N N . GLY A 1 86 ? 1.757 8.137 -14.198 1.00 93.44 86 GLY A N 1
ATOM 673 C CA . GLY A 1 86 ? 1.724 9.108 -13.114 1.00 93.44 86 GLY A CA 1
ATOM 674 C C . GLY A 1 86 ? 2.981 9.026 -12.240 1.00 93.44 86 GLY A C 1
ATOM 675 O O . GLY A 1 86 ? 3.806 8.135 -12.458 1.00 93.44 86 GLY A O 1
ATOM 676 N N . PRO A 1 87 ? 3.124 9.916 -11.247 1.00 92.31 87 PRO A N 1
ATOM 677 C CA . PRO A 1 87 ? 2.249 11.068 -10.993 1.00 92.31 87 PRO A CA 1
ATOM 678 C C . PRO A 1 87 ? 2.358 12.147 -12.106 1.00 92.31 87 PRO A C 1
ATOM 680 O O . PRO A 1 87 ? 3.190 11.999 -13.008 1.00 92.31 87 PRO A O 1
ATOM 683 N N . PRO A 1 88 ? 1.489 13.183 -12.130 1.00 93.19 88 PRO A N 1
ATOM 684 C CA . PRO A 1 88 ? 1.391 14.141 -13.243 1.00 93.19 88 PRO A CA 1
ATOM 685 C C . PRO A 1 88 ? 2.711 14.820 -13.630 1.00 93.19 88 PRO A C 1
ATOM 687 O O . PRO A 1 88 ? 2.909 15.169 -14.790 1.00 93.19 88 PRO A O 1
ATOM 690 N N . GLU A 1 89 ? 3.632 14.971 -12.680 1.00 91.56 89 GLU A N 1
ATOM 691 C CA . GLU A 1 89 ? 4.938 15.607 -12.865 1.00 91.56 89 GLU A CA 1
ATOM 692 C C . GLU A 1 89 ? 5.860 14.820 -13.806 1.00 91.56 89 GLU A C 1
ATOM 694 O O . GLU A 1 89 ? 6.772 15.394 -14.399 1.00 91.56 89 GLU A O 1
ATOM 699 N N . VAL A 1 90 ? 5.633 13.511 -13.939 1.00 92.88 90 VAL A N 1
ATOM 700 C CA . VAL A 1 90 ? 6.464 12.590 -14.731 1.00 92.88 90 VAL A CA 1
ATOM 701 C C . VAL A 1 90 ? 5.663 11.818 -15.779 1.00 92.88 90 VAL A C 1
ATOM 703 O O . VAL A 1 90 ? 6.165 10.875 -16.393 1.00 92.88 90 VAL A O 1
ATOM 706 N N . GLN A 1 91 ? 4.404 12.192 -15.996 1.00 96.06 91 GLN A N 1
ATOM 707 C CA . GLN A 1 91 ? 3.538 11.516 -16.949 1.00 96.06 91 GLN A CA 1
ATOM 708 C C . GLN A 1 91 ? 4.124 11.582 -18.371 1.00 96.06 91 GLN A C 1
ATOM 710 O O . GLN A 1 91 ? 4.509 12.637 -18.870 1.00 96.06 91 GLN A O 1
ATOM 715 N N . GLY A 1 92 ? 4.192 10.430 -19.037 1.00 96.12 92 GLY A N 1
ATOM 716 C CA . GLY A 1 92 ? 4.762 10.266 -20.374 1.00 96.12 92 GLY A CA 1
ATOM 717 C C . GLY A 1 92 ? 6.274 10.029 -20.404 1.00 96.12 92 GLY A C 1
ATOM 718 O O . GLY A 1 92 ? 6.814 9.741 -21.472 1.00 96.12 92 GLY A O 1
ATOM 719 N N . TYR A 1 93 ? 6.973 10.103 -19.267 1.00 95.06 93 TYR A N 1
ATOM 720 C CA . TYR A 1 93 ? 8.422 9.909 -19.241 1.00 95.06 93 TYR A CA 1
ATOM 721 C C . TYR A 1 93 ? 8.757 8.418 -19.301 1.00 95.06 93 TYR A C 1
ATOM 723 O O . TYR A 1 93 ? 8.132 7.592 -18.633 1.00 95.06 93 TYR A O 1
ATOM 731 N N . LEU A 1 94 ? 9.774 8.062 -20.089 1.00 94.00 94 LEU A N 1
ATOM 732 C CA . LEU A 1 94 ? 10.332 6.711 -20.072 1.00 94.00 94 LEU A CA 1
ATOM 733 C C . LEU A 1 94 ? 11.131 6.525 -18.784 1.00 94.00 94 LEU A C 1
ATOM 735 O O . LEU A 1 94 ? 11.915 7.398 -18.410 1.00 94.00 94 LEU A O 1
ATOM 739 N N . LEU A 1 95 ? 11.044 5.348 -18.164 1.00 91.56 95 LEU A N 1
ATOM 740 C CA . LEU A 1 95 ? 11.861 5.024 -16.986 1.00 91.56 95 LEU A CA 1
ATOM 741 C C . LEU A 1 95 ? 13.372 5.209 -17.242 1.00 91.56 95 LEU A C 1
ATOM 743 O O . LEU A 1 95 ? 14.132 5.492 -16.325 1.00 91.56 95 LEU A O 1
ATOM 747 N N . SER A 1 96 ? 13.839 5.097 -18.487 1.00 89.94 96 SER A N 1
ATOM 748 C CA . SER A 1 96 ? 15.251 5.310 -18.833 1.00 89.94 96 SER A CA 1
ATOM 749 C C . SER A 1 96 ? 15.696 6.773 -18.766 1.00 89.94 96 SER A C 1
ATOM 751 O O . SER A 1 96 ? 16.898 7.026 -18.742 1.00 89.94 96 SER A O 1
ATOM 753 N N . MET A 1 97 ? 14.762 7.729 -18.755 1.00 92.06 97 MET A N 1
ATOM 754 C CA . MET A 1 97 ? 15.059 9.167 -18.750 1.00 92.06 97 MET A CA 1
ATOM 755 C C . MET A 1 97 ? 15.486 9.679 -17.370 1.00 92.06 97 MET A C 1
ATOM 757 O O . MET A 1 97 ? 16.083 10.749 -17.279 1.00 92.06 97 MET A O 1
ATOM 761 N N . PHE A 1 98 ? 15.230 8.920 -16.301 1.00 91.69 98 PHE A N 1
ATOM 762 C CA . PHE A 1 98 ? 15.615 9.312 -14.948 1.00 91.69 98 PHE A CA 1
ATOM 763 C C . PHE A 1 98 ? 17.096 9.020 -14.675 1.00 91.69 98 PHE A C 1
ATOM 765 O O . PHE A 1 98 ? 17.591 7.888 -14.795 1.00 91.69 98 PHE A O 1
ATOM 772 N N . THR A 1 99 ? 17.817 10.066 -14.275 1.00 90.31 99 THR A N 1
ATOM 773 C CA . THR A 1 99 ? 19.197 9.967 -13.795 1.00 90.31 99 THR A CA 1
ATOM 774 C C . THR A 1 99 ? 19.236 9.390 -12.381 1.00 90.31 99 THR A C 1
ATOM 776 O O . THR A 1 99 ? 18.243 9.417 -11.658 1.00 90.31 99 THR A O 1
ATOM 779 N N . ASP A 1 100 ? 20.404 8.895 -11.957 1.00 86.75 100 ASP A N 1
ATOM 780 C CA . ASP A 1 100 ? 20.584 8.370 -10.594 1.00 86.75 100 ASP A CA 1
ATOM 781 C C . ASP A 1 100 ? 20.394 9.459 -9.514 1.00 86.75 100 ASP A C 1
ATOM 783 O O . ASP A 1 100 ? 19.985 9.158 -8.397 1.00 86.75 100 ASP A O 1
ATOM 787 N N . SER A 1 101 ? 20.629 10.731 -9.855 1.00 85.31 101 SER A N 1
ATOM 788 C CA . SER A 1 101 ? 20.395 11.873 -8.962 1.00 85.31 101 SER A CA 1
ATOM 789 C C . SER A 1 101 ? 18.912 12.215 -8.791 1.00 85.31 101 SER A C 1
ATOM 791 O O . SER A 1 101 ? 18.506 12.575 -7.694 1.00 85.31 101 SER A O 1
ATOM 793 N N . ALA A 1 102 ? 18.100 12.060 -9.842 1.00 79.88 102 ALA A N 1
ATOM 794 C CA . ALA A 1 102 ? 16.669 12.377 -9.831 1.00 79.88 102 ALA A CA 1
ATOM 795 C C . ALA A 1 102 ? 15.815 11.323 -9.096 1.00 79.88 102 ALA A C 1
ATOM 797 O O . ALA A 1 102 ? 14.622 11.526 -8.871 1.00 79.88 102 ALA A O 1
ATOM 798 N N . LEU A 1 103 ? 16.410 10.185 -8.713 1.00 82.06 103 LEU A N 1
ATOM 799 C CA . LEU A 1 103 ? 15.715 9.101 -8.010 1.00 82.06 103 LEU A CA 1
ATOM 800 C C . LEU A 1 103 ? 15.090 9.574 -6.697 1.00 82.06 103 LEU A C 1
ATOM 802 O O . LEU A 1 103 ? 13.965 9.200 -6.386 1.00 82.06 103 LEU A O 1
ATOM 806 N N . PHE A 1 104 ? 15.806 10.410 -5.947 1.00 78.56 104 PHE A N 1
ATOM 807 C CA . PHE A 1 104 ? 15.358 10.873 -4.635 1.00 78.56 104 PHE A CA 1
ATOM 808 C C . PHE A 1 104 ? 14.208 11.882 -4.715 1.00 78.56 104 PHE A C 1
ATOM 810 O O . PHE A 1 104 ? 13.437 11.990 -3.761 1.00 78.56 104 PHE A O 1
ATOM 817 N N . ASP A 1 105 ? 14.053 12.559 -5.852 1.00 84.06 105 ASP A N 1
ATOM 818 C CA . ASP A 1 105 ? 13.019 13.575 -6.042 1.00 84.06 105 ASP A CA 1
ATOM 819 C C . ASP A 1 105 ? 11.689 12.953 -6.491 1.00 84.06 105 ASP A C 1
ATOM 821 O O . ASP A 1 105 ? 10.632 13.336 -5.993 1.00 84.06 105 ASP A O 1
ATOM 825 N N . TYR A 1 106 ? 11.734 11.963 -7.393 1.00 84.94 106 TYR A N 1
ATOM 826 C CA . TYR A 1 106 ? 10.529 11.386 -8.009 1.00 84.94 106 TYR A CA 1
ATOM 827 C C . TYR A 1 106 ? 10.143 10.003 -7.465 1.00 84.94 106 TYR A C 1
ATOM 829 O O . TYR A 1 106 ? 8.962 9.677 -7.388 1.00 84.94 106 TYR A O 1
ATOM 837 N N . PHE A 1 107 ? 11.112 9.184 -7.042 1.00 90.62 107 PHE A N 1
ATOM 838 C CA . PHE A 1 107 ? 10.885 7.797 -6.608 1.00 90.62 107 PHE A CA 1
ATOM 839 C C . PHE A 1 107 ? 10.942 7.661 -5.082 1.00 90.62 107 PHE A C 1
ATOM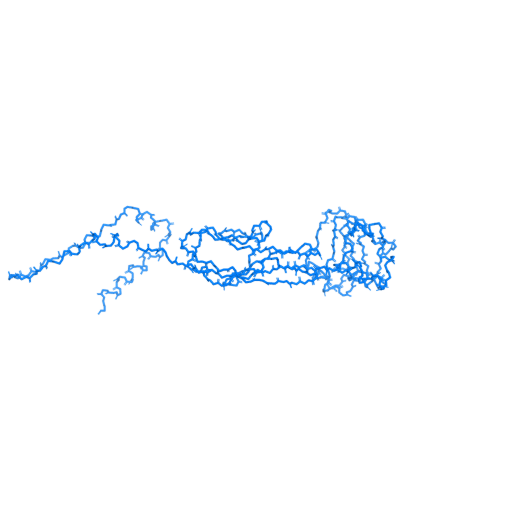 841 O O . PHE A 1 107 ? 11.488 6.696 -4.544 1.00 90.62 107 PHE A O 1
ATOM 848 N N . THR A 1 108 ? 10.335 8.617 -4.375 1.00 89.00 108 THR A N 1
ATOM 849 C CA . THR A 1 108 ? 10.259 8.639 -2.909 1.00 89.00 108 THR A CA 1
ATOM 850 C C . THR A 1 108 ? 8.807 8.570 -2.452 1.00 89.00 108 THR A C 1
ATOM 852 O O . THR A 1 108 ? 7.965 9.345 -2.892 1.00 89.00 108 THR A O 1
ATOM 855 N N . CYS A 1 109 ? 8.508 7.647 -1.537 1.00 92.38 109 CYS A N 1
ATOM 856 C CA . CYS A 1 109 ? 7.190 7.552 -0.923 1.00 92.38 109 CYS A CA 1
ATOM 857 C C . CYS A 1 109 ? 7.136 8.364 0.368 1.00 92.38 109 CYS A C 1
ATOM 859 O O . CYS A 1 109 ? 8.076 8.376 1.167 1.00 92.38 109 CYS A O 1
ATOM 861 N N . GLN A 1 110 ? 5.991 8.983 0.619 1.00 94.12 110 GLN A N 1
ATOM 862 C CA . GLN A 1 110 ? 5.713 9.646 1.880 1.00 94.12 110 GLN A CA 1
ATOM 863 C C . GLN A 1 110 ? 5.224 8.602 2.880 1.00 94.12 110 GLN A C 1
ATOM 865 O O . GLN A 1 110 ? 4.118 8.069 2.758 1.00 94.12 110 GLN A O 1
ATOM 870 N N . LYS A 1 111 ? 6.066 8.301 3.871 1.00 95.69 111 LYS A N 1
ATOM 871 C CA . LYS A 1 111 ? 5.750 7.369 4.958 1.00 95.69 111 LYS A CA 1
ATOM 872 C C . LYS A 1 111 ? 4.423 7.745 5.645 1.00 95.69 111 LYS A C 1
ATOM 874 O O . LYS A 1 111 ? 4.151 8.938 5.798 1.00 95.69 111 LYS A O 1
ATOM 879 N N . PRO A 1 112 ? 3.623 6.771 6.121 1.00 97.75 112 PRO A N 1
ATOM 880 C CA . PRO A 1 112 ? 2.339 7.062 6.725 1.00 97.75 112 PRO A CA 1
ATOM 881 C C . PRO A 1 112 ? 2.486 7.912 7.983 1.00 97.75 112 PRO A C 1
ATOM 883 O O . PRO A 1 112 ? 3.424 7.737 8.762 1.00 97.75 112 PRO A O 1
ATOM 886 N N . LYS A 1 113 ? 1.516 8.791 8.212 1.00 97.25 113 LYS A N 1
ATOM 887 C CA . LYS A 1 113 ? 1.396 9.600 9.421 1.00 97.25 113 LYS A CA 1
ATOM 888 C C . LYS A 1 113 ? -0.036 9.554 9.927 1.00 97.25 113 LYS A C 1
ATOM 890 O O . LYS A 1 113 ? -0.940 10.122 9.315 1.00 97.25 113 LYS A O 1
ATOM 895 N N . ILE A 1 114 ? -0.248 8.891 11.060 1.00 96.44 114 ILE A N 1
ATOM 896 C CA . ILE A 1 114 ? -1.555 8.815 11.713 1.00 96.44 114 ILE A CA 1
ATOM 897 C C . ILE A 1 114 ? -1.913 10.192 12.289 1.00 96.44 114 ILE A C 1
ATOM 899 O O . ILE A 1 114 ? -1.191 10.752 13.123 1.00 96.44 114 ILE A O 1
ATOM 903 N N . ARG A 1 115 ? -3.049 10.730 11.833 1.00 94.19 115 ARG A N 1
ATOM 904 C CA . ARG A 1 115 ? -3.657 11.982 12.299 1.00 94.19 115 ARG A CA 1
ATOM 905 C C . ARG A 1 1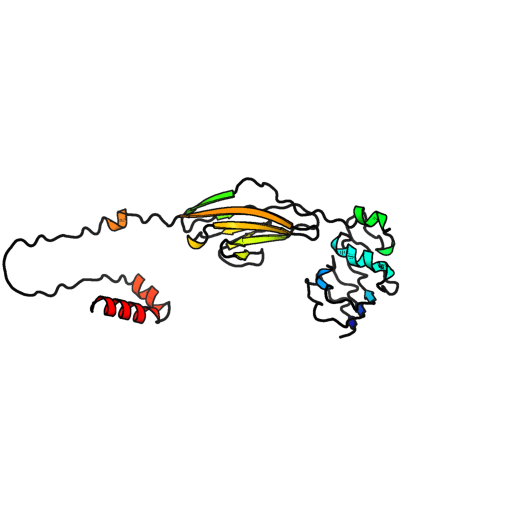15 ? -4.277 11.809 13.685 1.00 94.19 115 ARG A C 1
ATOM 907 O O . ARG A 1 115 ? -4.634 10.707 14.086 1.00 94.19 115 ARG A O 1
ATOM 914 N N . ASN A 1 116 ? -4.492 12.930 14.379 1.00 86.31 116 ASN A N 1
ATOM 915 C CA . ASN A 1 116 ? -5.278 13.001 15.618 1.00 86.31 116 ASN A CA 1
ATOM 916 C C . ASN A 1 116 ? -4.868 11.959 16.668 1.00 86.31 116 ASN A C 1
ATOM 918 O O . ASN A 1 116 ? -5.696 11.198 17.161 1.00 86.31 116 ASN A O 1
ATOM 922 N N . ARG A 1 117 ? -3.592 11.975 17.067 1.00 87.88 117 ARG A N 1
ATOM 923 C CA . ARG A 1 117 ? -3.008 11.083 18.087 1.00 87.88 117 ARG A CA 1
ATOM 924 C C . ARG A 1 117 ? -3.538 11.302 19.519 1.00 87.88 117 ARG A C 1
ATOM 926 O O . ARG A 1 117 ? -2.884 10.911 20.487 1.00 87.88 117 ARG A O 1
ATOM 933 N N . LYS A 1 118 ? -4.702 11.939 19.677 1.00 89.56 118 LYS A N 1
ATOM 934 C CA . LYS A 1 118 ? -5.344 12.158 20.976 1.00 89.56 118 LYS A CA 1
ATOM 935 C C . LYS A 1 118 ? -5.726 10.813 21.573 1.00 89.56 118 LYS A C 1
ATOM 937 O O . LYS A 1 118 ? -6.401 10.036 20.909 1.00 89.56 118 LYS A O 1
ATOM 942 N N . LEU A 1 119 ? -5.325 10.599 22.825 1.00 89.25 119 LEU A N 1
ATOM 9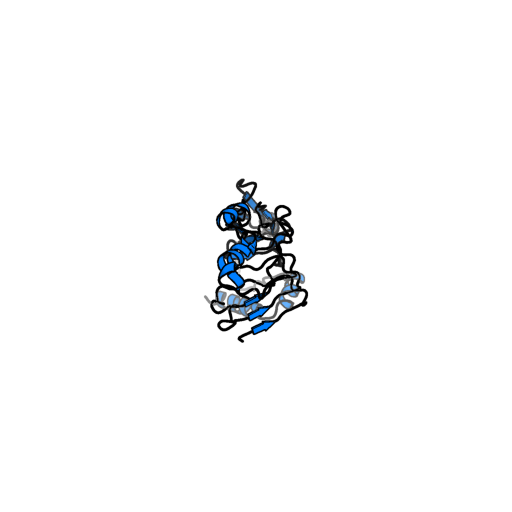43 C CA . LEU A 1 119 ? -5.562 9.376 23.584 1.00 89.25 119 LEU A CA 1
ATOM 944 C C . LEU A 1 119 ? -7.012 8.886 23.440 1.00 89.25 119 LEU A C 1
ATOM 946 O O . LEU A 1 119 ? -7.950 9.581 23.833 1.00 89.25 119 LEU A O 1
ATOM 950 N N . GLN A 1 120 ? -7.175 7.687 22.881 1.00 95.50 120 GLN A N 1
ATOM 951 C CA . GLN A 1 120 ? -8.466 7.017 22.747 1.00 95.50 120 GLN A CA 1
ATOM 952 C C . GLN A 1 120 ? -8.602 5.960 23.840 1.00 95.50 120 GLN A C 1
ATOM 954 O O . GLN A 1 120 ? -8.112 4.841 23.704 1.00 95.50 120 GLN A O 1
ATOM 959 N N . GLN A 1 121 ? -9.254 6.340 24.937 1.00 97.00 121 GLN A N 1
ATOM 960 C CA . GLN A 1 121 ? -9.613 5.452 26.039 1.00 97.00 121 GLN A CA 1
ATOM 961 C C . GLN A 1 121 ? -11.129 5.468 26.198 1.00 97.00 121 GLN A C 1
ATOM 963 O O . GLN A 1 121 ? -11.710 6.506 26.508 1.00 97.00 121 GLN A O 1
ATOM 968 N N . VAL A 1 122 ? -11.767 4.327 25.955 1.00 96.88 122 VAL A N 1
ATOM 969 C CA . VAL A 1 122 ? -13.226 4.194 26.002 1.00 96.88 122 VAL A CA 1
ATOM 970 C C . VAL A 1 122 ? -13.597 3.155 27.047 1.00 96.88 122 VAL A C 1
ATOM 972 O O . VAL A 1 122 ? -13.054 2.052 27.066 1.00 96.88 122 VAL A O 1
ATOM 975 N N . THR A 1 123 ? -14.540 3.513 27.914 1.00 97.44 123 THR A N 1
ATOM 976 C CA . THR A 1 123 ? -15.221 2.565 28.796 1.00 97.44 123 THR A CA 1
ATOM 977 C C . THR A 1 123 ? -16.639 2.375 28.280 1.00 97.44 123 THR A C 1
ATOM 979 O O . THR A 1 123 ? -17.352 3.359 28.108 1.00 97.44 123 THR A O 1
ATOM 982 N N . ALA A 1 124 ? -17.035 1.131 28.034 1.00 96.38 124 ALA A N 1
ATOM 983 C CA . ALA A 1 124 ? -18.357 0.773 27.530 1.00 96.38 124 ALA A CA 1
ATOM 984 C C . ALA A 1 124 ? -18.972 -0.334 28.391 1.00 96.38 124 ALA A C 1
ATOM 986 O O . ALA A 1 124 ? -18.255 -1.063 29.077 1.00 96.38 124 ALA A O 1
ATOM 987 N N . HIS A 1 125 ? -20.291 -0.468 28.360 1.00 95.62 125 HIS A N 1
ATOM 988 C CA . HIS A 1 125 ? -20.976 -1.637 28.901 1.00 95.62 125 HIS A CA 1
ATOM 989 C C . HIS A 1 125 ? -21.116 -2.721 27.832 1.00 95.62 125 HIS A C 1
ATOM 991 O O . HIS A 1 125 ? -21.132 -2.441 26.632 1.00 95.62 125 HIS A O 1
ATOM 997 N N . GLU A 1 126 ? -21.224 -3.966 28.277 1.00 95.50 126 GLU A N 1
ATOM 998 C CA . GLU A 1 126 ? -21.489 -5.104 27.405 1.00 95.50 126 GLU A CA 1
ATOM 999 C C . GLU A 1 126 ? -22.721 -4.861 26.514 1.00 95.50 126 GLU A C 1
ATOM 1001 O O . GLU A 1 126 ? -23.743 -4.330 26.953 1.00 95.50 126 GLU A O 1
ATOM 1006 N N . GLY A 1 127 ? -22.590 -5.200 25.231 1.00 94.06 127 GLY A N 1
ATOM 1007 C CA . GLY A 1 127 ? -23.590 -4.968 24.192 1.00 94.06 127 GLY A CA 1
ATOM 1008 C C . GLY A 1 127 ? -23.544 -3.585 23.534 1.00 94.06 127 GLY A C 1
ATOM 1009 O O . GLY A 1 127 ? -24.122 -3.432 22.460 1.00 94.06 127 GLY A O 1
ATOM 1010 N N . GLN A 1 128 ? -22.844 -2.592 24.098 1.00 95.81 128 GLN A N 1
ATOM 1011 C CA . GLN A 1 128 ? -22.770 -1.253 23.496 1.00 95.81 128 GLN A CA 1
ATOM 1012 C C . GLN A 1 128 ? -21.837 -1.207 22.274 1.00 95.81 128 GLN A C 1
ATOM 1014 O O . GLN A 1 128 ? -20.816 -1.905 22.256 1.00 95.81 128 GLN A O 1
ATOM 1019 N N . PRO A 1 129 ? -22.146 -0.370 21.267 1.00 97.00 129 PRO A N 1
ATOM 1020 C CA . PRO A 1 129 ? -21.252 -0.147 20.144 1.00 97.00 129 PRO A CA 1
ATOM 1021 C C . PRO A 1 129 ? -20.064 0.731 20.555 1.00 97.00 129 PRO A C 1
ATOM 1023 O O . PRO A 1 129 ? -20.205 1.683 21.323 1.00 97.00 129 PRO A O 1
ATOM 1026 N N . VAL A 1 130 ? -18.887 0.430 20.012 1.00 97.62 130 VAL A N 1
ATOM 1027 C CA . VAL A 1 130 ? -17.641 1.169 20.252 1.00 97.62 130 VAL A CA 1
ATOM 1028 C C . VAL A 1 130 ? -16.934 1.405 18.927 1.00 97.62 130 VAL A C 1
ATOM 1030 O O . VAL A 1 130 ? -16.895 0.522 18.073 1.00 97.62 130 VAL A O 1
ATOM 1033 N N . SER A 1 131 ? -16.323 2.577 18.767 1.00 96.94 131 SER A N 1
ATOM 1034 C CA . SER A 1 131 ? -15.504 2.878 17.595 1.00 96.94 131 SER A CA 1
ATOM 1035 C C . SER A 1 131 ? -14.192 3.561 17.960 1.00 96.94 131 SER A C 1
ATOM 1037 O O . SER A 1 131 ? -14.192 4.470 18.791 1.00 96.94 131 SER A O 1
ATOM 1039 N N . PHE A 1 132 ? -13.105 3.190 17.283 1.00 97.19 132 PHE A N 1
ATOM 1040 C CA . PHE A 1 132 ? -11.810 3.864 17.382 1.00 97.19 132 PHE A CA 1
ATOM 1041 C C . PHE A 1 132 ? -11.386 4.434 16.036 1.00 97.19 132 PHE A C 1
ATOM 1043 O O . PHE A 1 132 ? -11.311 3.727 15.030 1.00 97.19 132 PHE A O 1
ATOM 1050 N N . LEU A 1 133 ? -11.078 5.725 16.017 1.00 95.69 133 LEU A N 1
ATOM 1051 C CA . LEU A 1 133 ? -10.669 6.432 14.816 1.00 95.69 133 LEU A CA 1
ATOM 1052 C C . LEU A 1 133 ? -9.193 6.163 14.522 1.00 95.69 133 LEU A C 1
ATOM 1054 O O . LEU A 1 133 ? -8.336 6.387 15.372 1.00 95.69 133 LEU A O 1
ATOM 1058 N N . CYS A 1 134 ? -8.875 5.774 13.291 1.00 96.00 134 CYS A N 1
ATOM 1059 C CA . CYS A 1 134 ? -7.502 5.799 12.806 1.00 96.00 134 CYS A CA 1
ATOM 1060 C C . CYS A 1 134 ? -7.474 6.231 11.346 1.00 96.00 134 CYS A C 1
ATOM 1062 O O . CYS A 1 134 ? -7.865 5.483 10.456 1.00 96.00 134 CYS A O 1
ATOM 1064 N N . ARG A 1 135 ? -7.029 7.467 11.119 1.00 95.00 135 ARG A N 1
ATOM 1065 C CA . ARG A 1 135 ? -6.837 8.042 9.787 1.00 95.00 135 ARG A CA 1
ATOM 1066 C C . ARG A 1 135 ? -5.366 8.364 9.622 1.00 95.00 135 ARG A C 1
ATOM 1068 O O . ARG A 1 135 ? -4.791 8.989 10.511 1.00 95.00 135 ARG A O 1
ATOM 1075 N N . ALA A 1 136 ? -4.782 7.980 8.499 1.00 96.38 136 ALA A N 1
ATOM 1076 C CA . ALA A 1 136 ? -3.402 8.297 8.174 1.00 96.38 136 ALA A CA 1
ATOM 1077 C C . ALA A 1 136 ? -3.313 9.012 6.830 1.00 96.38 136 ALA A C 1
ATOM 1079 O O . ALA A 1 136 ? -4.115 8.767 5.934 1.00 96.38 136 ALA A O 1
ATOM 1080 N N . GLU A 1 137 ? -2.328 9.888 6.722 1.00 96.50 137 GLU A N 1
ATOM 1081 C CA . GLU A 1 137 ? -1.856 10.440 5.456 1.00 96.50 137 GLU A CA 1
ATOM 1082 C C . GLU A 1 137 ? -0.603 9.704 5.018 1.00 96.50 137 GLU A C 1
ATOM 1084 O O . GLU A 1 137 ? 0.088 9.125 5.851 1.00 96.50 137 GLU A O 1
ATOM 1089 N N . GLY A 1 138 ? -0.295 9.760 3.734 1.00 95.19 138 GLY A N 1
ATOM 1090 C CA . GLY A 1 138 ? 0.901 9.186 3.141 1.00 95.19 138 GLY A CA 1
ATOM 1091 C C . GLY A 1 138 ? 0.669 8.967 1.656 1.00 95.19 138 GLY A C 1
ATOM 1092 O O . GLY A 1 138 ? -0.476 8.914 1.211 1.00 95.19 138 GLY A O 1
ATOM 1093 N N . GLU A 1 139 ? 1.758 8.819 0.919 1.00 92.25 139 GLU A N 1
ATOM 1094 C CA . GLU A 1 139 ? 1.741 8.595 -0.522 1.00 92.25 139 GLU A CA 1
ATOM 1095 C C . GLU A 1 139 ? 2.706 7.447 -0.841 1.00 92.25 139 GLU A C 1
ATOM 1097 O O . GLU A 1 139 ? 3.897 7.575 -0.542 1.00 92.25 139 GLU A O 1
ATOM 1102 N N . PRO A 1 140 ? 2.243 6.307 -1.386 1.00 92.81 140 PRO A N 1
ATOM 1103 C CA . PRO A 1 140 ? 0.855 5.950 -1.692 1.00 92.81 140 PRO A CA 1
ATOM 1104 C C . PRO A 1 140 ? -0.078 5.960 -0.479 1.00 92.81 140 PRO A C 1
ATOM 1106 O O . PRO A 1 140 ? 0.372 5.807 0.660 1.00 92.81 140 PRO A O 1
ATOM 1109 N N . THR A 1 141 ? -1.383 6.090 -0.728 1.00 93.75 141 THR A N 1
ATOM 1110 C CA . THR A 1 141 ? -2.406 6.087 0.332 1.00 93.75 141 THR A CA 1
ATOM 1111 C C . THR A 1 141 ? -2.236 4.873 1.267 1.00 93.75 141 THR A C 1
ATOM 1113 O O . THR A 1 141 ? -2.276 3.735 0.790 1.00 93.75 141 THR A O 1
ATOM 1116 N N . PRO A 1 142 ? -2.060 5.069 2.592 1.00 96.00 142 PRO A N 1
ATOM 1117 C CA . PRO A 1 142 ? -1.780 3.969 3.509 1.00 96.00 142 PRO A CA 1
ATOM 1118 C C . PRO A 1 142 ? -2.961 3.016 3.704 1.00 96.00 142 PRO A C 1
ATOM 1120 O O . PRO A 1 142 ? -4.097 3.437 3.929 1.00 96.00 142 PRO A O 1
ATOM 1123 N N . ALA A 1 143 ? -2.672 1.718 3.734 1.00 94.75 143 ALA A N 1
ATOM 1124 C CA . ALA A 1 143 ? -3.612 0.707 4.190 1.00 94.75 143 ALA A CA 1
ATOM 1125 C C . ALA A 1 143 ? -3.690 0.720 5.723 1.00 94.75 143 ALA A C 1
ATOM 1127 O O . ALA A 1 143 ? -2.664 0.724 6.408 1.00 94.75 143 ALA A O 1
ATOM 1128 N N . ILE A 1 144 ? -4.912 0.697 6.261 1.00 96.81 144 ILE A N 1
ATOM 1129 C CA . ILE A 1 144 ? -5.164 0.658 7.705 1.00 96.81 144 ILE A CA 1
ATOM 1130 C C . ILE A 1 144 ? -5.575 -0.751 8.123 1.00 96.81 144 ILE A C 1
ATOM 1132 O O . ILE A 1 144 ? -6.527 -1.323 7.586 1.00 96.81 144 ILE A O 1
ATOM 1136 N N . ILE A 1 145 ? -4.885 -1.287 9.125 1.00 96.94 145 ILE A N 1
ATOM 1137 C CA . ILE A 1 145 ? -5.259 -2.525 9.810 1.00 96.94 145 ILE A CA 1
ATOM 1138 C C . ILE A 1 145 ? -5.297 -2.295 11.317 1.00 96.94 145 ILE A C 1
ATOM 1140 O O . ILE A 1 145 ? -4.626 -1.407 11.845 1.00 96.94 145 ILE A O 1
ATOM 1144 N N . TRP A 1 146 ? -6.043 -3.144 12.014 1.00 97.88 146 TRP A N 1
ATOM 1145 C CA . TRP A 1 146 ? -6.095 -3.155 13.469 1.00 97.88 146 TRP A CA 1
ATOM 1146 C C . TRP A 1 146 ? -5.676 -4.512 14.021 1.00 97.88 146 TRP A C 1
ATOM 1148 O O . TRP A 1 146 ? -6.003 -5.554 13.452 1.00 97.88 146 TRP A O 1
ATOM 1158 N N . ILE A 1 147 ? -4.970 -4.505 15.147 1.00 97.81 147 ILE A N 1
ATOM 1159 C CA . ILE A 1 147 ? -4.648 -5.700 15.926 1.00 97.81 147 ILE A CA 1
ATOM 1160 C C . ILE A 1 147 ? -5.463 -5.658 17.215 1.00 97.81 147 ILE A C 1
ATOM 1162 O O . ILE A 1 147 ? -5.376 -4.684 17.966 1.00 97.81 147 ILE A O 1
ATOM 1166 N N . SER A 1 148 ? -6.265 -6.697 17.458 1.00 96.81 148 SER A N 1
ATOM 1167 C CA . SER A 1 148 ? -7.042 -6.825 18.697 1.00 96.81 148 SER A CA 1
ATOM 1168 C C . SER A 1 148 ? -6.153 -7.213 19.889 1.00 96.81 148 SER A C 1
ATOM 1170 O O . SER A 1 148 ? -5.050 -7.732 19.682 1.00 96.81 148 SER A O 1
ATOM 1172 N N . PRO A 1 149 ? -6.633 -7.071 21.140 1.00 96.81 149 PRO A N 1
ATOM 1173 C CA . PRO A 1 149 ? -5.899 -7.530 22.323 1.00 96.81 149 PRO A CA 1
ATOM 1174 C C . PRO A 1 149 ? -5.540 -9.027 22.273 1.00 96.81 149 PRO A C 1
ATOM 1176 O O . PRO A 1 149 ? -4.514 -9.451 22.797 1.00 96.81 149 PRO A O 1
ATOM 1179 N N . GLN A 1 150 ? -6.338 -9.830 21.561 1.00 95.25 150 GLN A N 1
ATOM 1180 C CA . GLN A 1 150 ? -6.114 -11.262 21.315 1.00 95.25 150 GLN A CA 1
ATOM 1181 C C . GLN A 1 150 ? -5.202 -11.527 20.103 1.00 95.25 150 GLN A C 1
ATOM 1183 O O . GLN A 1 150 ? -5.180 -12.638 19.578 1.00 95.25 150 GLN A O 1
ATOM 1188 N N . ARG A 1 151 ? -4.469 -10.510 19.627 1.00 95.62 151 ARG A N 1
ATOM 1189 C CA . ARG A 1 151 ? -3.533 -10.565 18.490 1.00 95.62 151 ARG A CA 1
ATOM 1190 C C . ARG A 1 151 ? -4.170 -10.957 17.154 1.00 95.62 151 ARG A C 1
ATOM 1192 O O . ARG A 1 151 ? -3.481 -11.428 16.250 1.00 95.62 151 ARG A O 1
ATOM 1199 N N . ARG A 1 152 ? -5.479 -10.747 16.994 1.00 94.56 152 ARG A N 1
ATOM 1200 C CA . ARG A 1 152 ? -6.165 -10.991 15.718 1.00 94.56 152 ARG A CA 1
ATOM 1201 C C . ARG A 1 152 ? -5.995 -9.788 14.800 1.00 94.56 152 ARG A C 1
ATOM 1203 O O . ARG A 1 152 ? -6.220 -8.657 15.226 1.00 94.56 152 ARG A O 1
ATOM 1210 N N . ARG A 1 153 ? -5.622 -10.040 13.543 1.00 95.94 153 ARG A N 1
ATOM 1211 C CA . ARG A 1 153 ? -5.540 -9.012 12.498 1.00 95.94 153 ARG A CA 1
ATOM 1212 C C . ARG A 1 153 ? -6.928 -8.749 11.923 1.00 95.94 153 ARG A C 1
ATOM 1214 O O . ARG A 1 153 ? -7.563 -9.672 11.425 1.00 95.94 153 ARG A O 1
ATOM 1221 N N . ILE A 1 154 ? -7.353 -7.492 11.953 1.00 96.44 154 ILE A N 1
ATOM 1222 C CA . ILE A 1 154 ? -8.644 -7.020 11.456 1.00 96.44 154 ILE A CA 1
ATOM 1223 C C . ILE A 1 154 ? -8.374 -6.045 10.310 1.00 96.44 154 ILE A C 1
ATOM 1225 O O . ILE A 1 154 ? -7.607 -5.091 10.446 1.00 96.44 154 ILE A O 1
ATOM 1229 N N . THR A 1 155 ? -8.974 -6.320 9.161 1.00 94.06 155 THR A N 1
ATOM 1230 C CA . THR A 1 155 ? -8.809 -5.564 7.913 1.00 94.06 155 THR A CA 1
ATOM 1231 C C . THR A 1 155 ? -10.170 -5.120 7.382 1.00 94.06 155 THR A C 1
ATOM 1233 O O . THR A 1 155 ? -11.204 -5.583 7.861 1.00 94.06 155 THR A O 1
ATOM 1236 N N . SER A 1 156 ? -10.190 -4.284 6.344 1.00 89.38 156 SER A N 1
ATOM 1237 C CA . SER A 1 156 ? -11.429 -3.914 5.636 1.00 89.38 156 SER A CA 1
ATOM 1238 C C . SER A 1 156 ? -12.161 -5.105 4.999 1.00 89.38 156 SER A C 1
ATOM 1240 O O . SER A 1 156 ? -13.350 -5.013 4.725 1.00 89.38 156 SER A O 1
ATOM 1242 N N . LYS A 1 157 ? -11.466 -6.233 4.782 1.00 88.06 157 LYS A N 1
ATOM 1243 C CA . LYS A 1 157 ? -12.041 -7.493 4.275 1.00 88.06 157 LYS A CA 1
ATOM 1244 C C . LYS A 1 157 ? -12.593 -8.394 5.391 1.00 88.06 157 LYS A C 1
ATOM 1246 O O . LYS A 1 157 ? -13.122 -9.463 5.104 1.00 88.06 157 LYS A O 1
ATOM 1251 N N . SER A 1 158 ? -12.384 -8.034 6.659 1.00 88.31 158 SER A N 1
ATOM 1252 C CA . SER A 1 158 ? -12.844 -8.838 7.794 1.00 88.31 158 SER A CA 1
ATOM 1253 C C . SER A 1 158 ? -14.344 -8.647 7.993 1.00 88.31 158 SER A C 1
ATOM 1255 O O . SER A 1 158 ? -14.811 -7.518 8.106 1.00 88.31 158 SER A O 1
ATOM 1257 N N . ASN A 1 159 ? -15.075 -9.757 8.084 1.00 84.88 159 ASN A N 1
ATOM 1258 C CA . ASN A 1 159 ? -16.512 -9.768 8.340 1.00 84.88 159 ASN A CA 1
ATOM 1259 C C . ASN A 1 159 ? -16.781 -10.197 9.784 1.00 84.88 159 ASN A C 1
ATOM 1261 O O . ASN A 1 159 ? -16.107 -11.084 10.309 1.00 84.88 159 ASN A O 1
ATOM 1265 N N . GLY A 1 160 ? -17.787 -9.600 10.418 1.00 89.25 160 GLY A N 1
ATOM 1266 C CA . GLY A 1 160 ? -18.231 -9.998 11.750 1.00 89.25 160 GLY A CA 1
ATOM 1267 C C . GLY A 1 160 ? -18.641 -8.818 12.620 1.00 89.25 160 GLY A C 1
ATOM 1268 O O . GLY A 1 160 ? -19.056 -7.772 12.131 1.00 89.25 160 GLY A O 1
ATOM 1269 N N . ARG A 1 161 ? -18.534 -9.016 13.936 1.00 94.19 161 ARG A N 1
ATOM 1270 C CA . ARG A 1 161 ? -18.894 -8.023 14.958 1.00 94.19 161 ARG A CA 1
ATOM 1271 C C . ARG A 1 161 ? -17.888 -6.876 15.072 1.00 94.19 161 ARG A C 1
ATOM 1273 O O . ARG A 1 161 ? -18.276 -5.785 15.481 1.00 94.19 161 ARG A O 1
ATOM 1280 N N . ILE A 1 162 ? -16.622 -7.151 14.752 1.00 95.69 162 ILE A N 1
ATOM 1281 C CA . ILE A 1 162 ? -15.527 -6.182 14.763 1.00 95.69 162 ILE A CA 1
ATOM 1282 C C . ILE A 1 162 ? -15.022 -6.014 13.331 1.00 95.69 162 ILE A C 1
ATOM 1284 O O . ILE A 1 162 ? -14.550 -6.980 12.731 1.00 95.69 162 ILE A O 1
ATOM 1288 N N . THR A 1 163 ? -15.123 -4.805 12.787 1.00 95.56 163 THR A N 1
ATOM 1289 C CA . THR A 1 163 ? -14.828 -4.503 11.377 1.00 95.56 163 THR A CA 1
ATOM 1290 C C . THR A 1 163 ? -14.061 -3.195 11.230 1.00 95.56 163 THR A C 1
ATOM 1292 O O . THR A 1 163 ? -14.109 -2.344 12.113 1.00 95.56 163 THR A O 1
ATOM 1295 N N . VAL A 1 164 ? -13.368 -3.009 10.103 1.00 96.62 164 VAL A N 1
ATOM 1296 C CA . VAL A 1 164 ? -12.709 -1.737 9.764 1.00 96.62 164 VAL A CA 1
ATOM 1297 C C . VAL A 1 164 ? -13.505 -1.038 8.666 1.00 96.62 164 VAL A C 1
ATOM 1299 O O . VAL A 1 164 ? -13.630 -1.563 7.561 1.00 96.62 164 VAL A O 1
ATOM 1302 N N . LEU A 1 165 ? -14.038 0.143 8.973 1.00 93.56 165 LEU A N 1
ATOM 1303 C CA . LEU A 1 165 ? -14.810 0.967 8.042 1.00 93.56 165 LEU A CA 1
ATOM 1304 C C . LEU A 1 165 ? -13.908 1.650 6.995 1.00 93.56 165 LEU A C 1
ATOM 1306 O O . LEU A 1 165 ? -12.706 1.830 7.238 1.00 93.56 165 LEU A O 1
ATOM 1310 N N . PRO A 1 166 ? -14.476 2.114 5.860 1.00 88.44 166 PRO A N 1
ATOM 1311 C CA . PRO A 1 166 ? -13.773 3.002 4.938 1.00 88.44 166 PRO A CA 1
ATOM 1312 C C . PRO A 1 166 ? -13.174 4.202 5.685 1.00 88.44 166 PRO A C 1
ATOM 1314 O O . PRO A 1 166 ? -13.849 4.875 6.463 1.00 88.44 166 PRO A O 1
ATOM 1317 N N . GLY A 1 167 ? -11.878 4.443 5.493 1.00 85.62 167 GLY A N 1
ATOM 1318 C CA . GLY A 1 167 ? -11.133 5.467 6.232 1.00 85.62 167 GLY A CA 1
ATOM 1319 C C . GLY A 1 167 ? -10.492 4.994 7.543 1.00 85.62 167 GLY A C 1
ATOM 1320 O O . GLY A 1 167 ? -9.958 5.831 8.265 1.00 85.62 167 GLY A O 1
ATOM 1321 N N . GLY A 1 168 ? -10.524 3.692 7.854 1.00 93.94 168 GLY A N 1
ATOM 1322 C CA . GLY A 1 168 ? -9.668 3.073 8.877 1.00 93.94 168 GLY A CA 1
ATOM 1323 C C . GLY A 1 168 ? -10.228 3.040 10.300 1.00 93.94 168 GLY A C 1
ATOM 1324 O O . GLY A 1 168 ? -9.524 2.643 11.227 1.00 93.94 168 GLY A O 1
ATOM 1325 N N . THR A 1 169 ? -11.489 3.430 10.496 1.00 95.56 169 THR A N 1
ATOM 1326 C CA . THR A 1 169 ? -12.141 3.389 11.818 1.00 95.56 169 THR A CA 1
ATOM 1327 C C . THR A 1 169 ? -12.465 1.948 12.197 1.00 95.56 169 THR A C 1
ATOM 1329 O O . THR A 1 169 ? -13.121 1.250 11.426 1.00 95.56 169 THR A O 1
ATOM 1332 N N . LEU A 1 170 ? -12.021 1.503 13.373 1.00 97.31 170 LEU A N 1
ATOM 1333 C CA . LEU A 1 170 ? -12.444 0.224 13.937 1.00 97.31 170 LEU A CA 1
ATOM 1334 C C . LEU A 1 170 ? -13.843 0.384 14.520 1.00 97.31 170 LEU A C 1
ATOM 1336 O O . LEU A 1 170 ? -14.058 1.279 15.330 1.00 97.31 170 LEU A O 1
ATOM 1340 N N . GLU A 1 171 ? -14.763 -0.492 14.144 1.00 96.75 171 GLU A N 1
ATOM 1341 C CA . GLU A 1 171 ? -16.117 -0.570 14.686 1.00 96.75 171 GLU A CA 1
ATOM 1342 C C . GLU A 1 171 ? -16.298 -1.908 15.404 1.00 96.75 171 GLU A C 1
ATOM 1344 O O . GLU A 1 171 ? -16.012 -2.964 14.842 1.00 96.75 171 GLU A O 1
ATOM 1349 N N . ILE A 1 172 ? -16.796 -1.858 16.636 1.00 97.38 172 ILE A N 1
ATOM 1350 C CA . ILE A 1 172 ? -17.224 -2.995 17.448 1.00 97.38 172 ILE A CA 1
ATOM 1351 C C . ILE A 1 172 ? -18.725 -2.816 17.675 1.00 97.38 172 ILE A C 1
ATOM 1353 O O . ILE A 1 172 ? -19.127 -1.932 18.424 1.00 97.38 172 ILE A O 1
ATOM 1357 N N . ARG A 1 173 ? -19.567 -3.636 17.036 1.00 95.62 173 ARG A N 1
ATOM 1358 C CA . ARG A 1 173 ? -21.031 -3.430 17.058 1.00 95.62 173 ARG A CA 1
ATOM 1359 C C . ARG A 1 173 ? -21.681 -3.751 18.402 1.00 95.62 173 ARG A C 1
ATOM 1361 O O . ARG A 1 173 ? -22.573 -3.034 18.834 1.00 95.62 173 ARG A O 1
ATOM 1368 N N . TYR A 1 174 ? -21.212 -4.817 19.048 1.00 95.50 174 TYR A N 1
ATOM 1369 C CA . TYR A 1 174 ? -21.683 -5.256 20.362 1.00 95.50 174 TYR A CA 1
ATOM 1370 C C . TYR A 1 174 ? -20.468 -5.603 21.221 1.00 95.50 174 TYR A C 1
ATOM 1372 O O . TYR A 1 174 ? -19.835 -6.632 20.990 1.00 95.50 174 TYR A O 1
ATOM 1380 N N . ALA A 1 175 ? -20.069 -4.733 22.147 1.00 96.69 175 ALA A N 1
ATOM 1381 C CA . ALA A 1 175 ? -18.889 -4.965 22.978 1.00 96.69 175 ALA A CA 1
ATOM 1382 C C . ALA A 1 175 ? -19.073 -6.182 23.899 1.00 96.69 175 ALA A C 1
ATOM 1384 O O . ALA A 1 175 ? -20.125 -6.347 24.507 1.00 96.69 175 ALA A O 1
ATOM 1385 N N . GLN A 1 176 ? -18.046 -7.019 24.022 1.00 96.06 176 GLN A N 1
ATOM 1386 C CA . GLN A 1 176 ? -17.990 -8.150 24.953 1.00 96.06 176 GLN A CA 1
ATOM 1387 C C . GLN A 1 176 ? -16.902 -7.899 25.996 1.00 96.06 176 GLN A C 1
ATOM 1389 O O . GLN A 1 176 ? -15.896 -7.261 25.692 1.00 96.06 176 GLN A O 1
ATOM 1394 N N . VAL A 1 177 ? -17.047 -8.434 27.212 1.00 95.56 177 VAL A N 1
ATOM 1395 C CA . VAL A 1 177 ? -16.027 -8.266 28.272 1.00 95.56 177 VAL A CA 1
ATOM 1396 C C . VAL A 1 177 ? -14.638 -8.715 27.796 1.00 95.56 177 VAL A C 1
ATOM 1398 O O . VAL A 1 177 ? -13.635 -8.049 28.064 1.00 95.56 177 VAL A O 1
ATOM 1401 N N . THR A 1 178 ? -14.593 -9.783 26.995 1.00 95.69 178 THR A N 1
ATOM 1402 C CA . THR A 1 178 ? -13.375 -10.326 26.380 1.00 95.69 178 THR A CA 1
ATOM 1403 C C . THR A 1 178 ? -12.712 -9.395 25.369 1.00 95.69 178 THR A C 1
ATOM 1405 O O . THR A 1 178 ? -11.550 -9.613 25.053 1.00 95.69 178 THR A O 1
ATOM 1408 N N . ASP A 1 179 ? -13.408 -8.378 24.857 1.00 96.69 179 ASP A N 1
ATOM 1409 C CA . ASP A 1 179 ? -12.855 -7.396 23.914 1.00 96.69 179 ASP A CA 1
ATOM 1410 C C . ASP A 1 179 ? -11.982 -6.342 24.594 1.00 96.69 179 ASP A C 1
ATOM 1412 O O . ASP A 1 179 ? -11.327 -5.560 23.900 1.00 96.69 179 ASP A O 1
ATOM 1416 N N . SER A 1 180 ? -11.997 -6.296 25.929 1.00 98.12 180 SER A N 1
ATOM 1417 C CA . SER A 1 180 ? -11.215 -5.345 26.712 1.00 98.12 180 SER A CA 1
ATOM 1418 C C . SER A 1 180 ? -9.719 -5.505 26.451 1.00 98.12 180 SER A C 1
ATOM 1420 O O . SER A 1 180 ? -9.196 -6.613 26.318 1.00 98.12 180 SER A O 1
ATOM 1422 N N . GLY A 1 181 ? -9.019 -4.378 26.418 1.00 97.69 181 GLY A N 1
ATOM 1423 C CA . GLY A 1 181 ? -7.579 -4.313 26.230 1.00 97.69 181 GLY A CA 1
ATOM 1424 C C . GLY A 1 181 ? -7.167 -3.240 25.233 1.00 97.69 181 GLY A C 1
ATOM 1425 O O . GLY A 1 181 ? -7.939 -2.350 24.870 1.00 97.69 181 GLY A O 1
ATOM 1426 N N . THR A 1 182 ? -5.913 -3.328 24.799 1.00 98.06 182 THR A N 1
ATOM 1427 C CA . THR A 1 182 ? -5.314 -2.363 23.877 1.00 98.06 182 THR A CA 1
ATOM 1428 C C . THR A 1 182 ? -5.395 -2.861 22.440 1.00 98.06 182 THR A C 1
ATOM 1430 O O . THR A 1 182 ? -4.839 -3.903 22.096 1.00 98.06 182 THR A O 1
ATOM 1433 N N . TYR A 1 183 ? -6.062 -2.079 21.603 1.00 97.81 183 TYR A N 1
ATOM 1434 C CA . TYR A 1 183 ? -6.087 -2.209 20.156 1.00 97.81 183 TYR A CA 1
ATOM 1435 C C . TYR A 1 183 ? -4.947 -1.396 19.544 1.00 97.81 183 TYR A C 1
ATOM 1437 O O . TYR A 1 183 ? -4.646 -0.287 19.991 1.00 97.81 183 TYR A O 1
ATOM 1445 N N . ILE A 1 184 ? -4.327 -1.938 18.498 1.00 97.62 184 ILE A N 1
ATOM 1446 C CA . ILE A 1 184 ? -3.223 -1.284 17.788 1.00 97.62 184 ILE A CA 1
ATOM 1447 C C . ILE A 1 184 ? -3.676 -0.987 16.368 1.00 97.62 184 ILE A C 1
ATOM 1449 O O . ILE A 1 184 ? -3.926 -1.917 15.604 1.00 97.62 184 ILE A O 1
ATOM 1453 N N . CYS A 1 185 ? -3.760 0.289 16.007 1.00 97.38 185 CYS A N 1
ATOM 1454 C CA . CYS A 1 185 ? -3.869 0.691 14.615 1.00 97.38 185 CYS A CA 1
ATOM 1455 C C . CYS A 1 185 ? -2.483 0.690 13.973 1.00 97.38 185 CYS A C 1
ATOM 1457 O O . CYS A 1 185 ? -1.526 1.217 14.546 1.00 97.38 185 CYS A O 1
ATOM 1459 N N . ILE A 1 186 ? -2.393 0.141 12.767 1.00 97.50 186 ILE A N 1
ATOM 1460 C CA . ILE A 1 186 ? -1.194 0.173 11.938 1.00 97.50 186 ILE A CA 1
ATOM 1461 C C . ILE A 1 186 ? -1.587 0.763 10.584 1.00 97.50 186 ILE A C 1
ATOM 1463 O O . ILE A 1 186 ? -2.432 0.206 9.882 1.00 97.50 186 ILE A O 1
ATOM 1467 N N . ALA A 1 187 ? -0.959 1.882 10.230 1.00 97.56 187 ALA A N 1
ATOM 1468 C CA . ALA A 1 187 ? -1.014 2.477 8.904 1.00 97.56 187 ALA A CA 1
ATOM 1469 C C . ALA A 1 187 ? 0.258 2.109 8.140 1.00 97.56 187 ALA A C 1
ATOM 1471 O O . ALA A 1 187 ? 1.357 2.305 8.659 1.00 97.56 187 ALA A O 1
ATOM 1472 N N . SER A 1 188 ? 0.122 1.570 6.929 1.00 96.25 188 SER A N 1
ATOM 1473 C CA . SER A 1 188 ? 1.249 1.033 6.161 1.00 96.25 188 SER A CA 1
ATOM 1474 C C . SER A 1 188 ? 1.166 1.410 4.685 1.00 96.25 188 SER A C 1
ATOM 1476 O O . SER A 1 188 ? 0.105 1.295 4.073 1.00 96.25 188 SER A O 1
ATOM 1478 N N . ASN A 1 189 ? 2.288 1.847 4.118 1.00 95.56 189 ASN A N 1
ATOM 1479 C CA . ASN A 1 189 ? 2.504 1.968 2.677 1.00 95.56 189 ASN A CA 1
ATOM 1480 C C . ASN A 1 189 ? 3.961 1.599 2.334 1.00 95.56 189 ASN A C 1
ATOM 1482 O O . ASN A 1 189 ? 4.737 1.213 3.209 1.00 95.56 189 ASN A O 1
ATOM 1486 N N . ALA A 1 190 ? 4.355 1.749 1.068 1.00 93.38 190 ALA A N 1
ATOM 1487 C CA . ALA A 1 190 ? 5.714 1.444 0.613 1.00 93.38 190 ALA A CA 1
ATOM 1488 C C . ALA A 1 190 ? 6.815 2.325 1.248 1.00 93.38 190 ALA A C 1
ATOM 1490 O O . ALA A 1 190 ? 7.969 1.913 1.302 1.00 93.38 190 ALA A O 1
ATOM 1491 N N . GLY A 1 191 ? 6.473 3.504 1.782 1.00 93.06 191 GLY A N 1
ATOM 1492 C CA . GLY A 1 191 ? 7.388 4.355 2.554 1.00 93.06 191 GLY A CA 1
ATOM 1493 C C . GLY A 1 191 ? 7.575 3.913 4.012 1.00 93.06 191 GLY A C 1
ATOM 1494 O O . GLY A 1 191 ? 8.434 4.443 4.718 1.00 93.06 191 GLY A O 1
ATOM 1495 N N . GLY A 1 192 ? 6.780 2.954 4.493 1.00 95.56 192 GLY A N 1
ATOM 1496 C CA . GLY A 1 192 ? 6.913 2.346 5.812 1.00 95.56 192 GLY A CA 1
ATOM 1497 C C . GLY A 1 192 ? 5.610 2.343 6.603 1.00 95.56 192 GLY A C 1
ATOM 1498 O O . GLY A 1 192 ? 4.516 2.381 6.046 1.00 95.56 192 GLY A O 1
ATOM 1499 N N . ASN A 1 193 ? 5.737 2.296 7.932 1.00 97.31 193 ASN A N 1
ATOM 1500 C CA . ASN A 1 193 ? 4.602 2.115 8.836 1.00 97.31 193 ASN A CA 1
ATOM 1501 C C . ASN A 1 193 ? 4.554 3.180 9.934 1.00 97.31 193 ASN A C 1
ATOM 1503 O O . ASN A 1 193 ? 5.596 3.643 10.407 1.00 97.31 193 ASN A O 1
ATOM 1507 N N . ASP A 1 194 ? 3.346 3.480 10.394 1.00 97.81 194 ASP A N 1
ATOM 1508 C CA . ASP A 1 194 ? 3.077 4.252 11.602 1.00 97.81 194 ASP A CA 1
ATOM 1509 C C . ASP A 1 194 ? 2.017 3.546 12.452 1.00 97.81 194 ASP A C 1
ATOM 1511 O O . ASP A 1 194 ? 1.159 2.833 11.924 1.00 97.81 194 ASP A O 1
ATOM 1515 N N . THR A 1 195 ? 2.094 3.702 13.772 1.00 96.81 195 THR A N 1
ATOM 1516 C CA . THR A 1 195 ? 1.243 2.965 14.712 1.00 96.81 195 THR A CA 1
ATOM 1517 C C . THR A 1 195 ? 0.621 3.863 15.770 1.00 96.81 195 THR A C 1
ATOM 1519 O O . THR A 1 195 ? 1.168 4.895 16.165 1.00 96.81 195 THR A O 1
ATOM 1522 N N . TYR A 1 196 ? -0.567 3.466 16.224 1.00 95.75 196 TYR A N 1
ATOM 1523 C CA . TYR A 1 196 ? -1.316 4.173 17.253 1.00 95.75 196 TYR A CA 1
ATOM 1524 C C . TYR A 1 196 ? -2.090 3.201 18.147 1.00 95.75 196 TYR A C 1
ATOM 1526 O O . TYR A 1 196 ? -2.524 2.147 17.687 1.00 95.75 196 TYR A O 1
ATOM 1534 N N . PHE A 1 197 ? -2.276 3.554 19.419 1.00 95.81 197 PHE A N 1
ATOM 1535 C CA . PHE A 1 197 ? -2.898 2.689 20.423 1.00 95.81 197 PHE A CA 1
ATOM 1536 C C . PHE A 1 197 ? -4.242 3.249 20.885 1.00 95.81 197 PHE A C 1
ATOM 1538 O O . PHE A 1 197 ? -4.366 4.445 21.145 1.00 95.81 197 PHE A O 1
ATOM 1545 N N . ALA A 1 198 ? -5.225 2.369 21.044 1.00 97.31 198 ALA A N 1
ATOM 1546 C CA . ALA A 1 198 ? -6.515 2.681 21.642 1.00 97.31 198 ALA A CA 1
ATOM 1547 C C . ALA A 1 198 ? -6.854 1.644 22.716 1.00 97.31 198 ALA A C 1
ATOM 1549 O O . ALA A 1 198 ? -6.593 0.458 22.532 1.00 97.31 198 ALA A O 1
ATOM 1550 N N . THR A 1 199 ? -7.430 2.066 23.837 1.00 98.19 199 THR A N 1
ATOM 1551 C CA . THR A 1 199 ? -7.751 1.174 24.958 1.00 98.19 199 THR A CA 1
ATOM 1552 C C . THR A 1 199 ? -9.256 1.102 25.160 1.00 98.19 199 THR A C 1
ATOM 1554 O O . THR A 1 199 ? -9.929 2.129 25.271 1.00 98.19 199 THR A O 1
ATOM 1557 N N . LEU A 1 200 ? -9.768 -0.124 25.239 1.00 98.25 200 LEU A N 1
ATOM 1558 C CA . LEU A 1 200 ? -11.156 -0.426 25.552 1.00 98.25 200 LEU A CA 1
ATOM 1559 C C . LEU A 1 200 ? -11.255 -1.109 26.915 1.00 98.25 200 LEU A C 1
ATOM 1561 O O . LEU A 1 200 ? -10.593 -2.119 27.149 1.00 98.25 200 LEU A O 1
ATOM 1565 N N . THR A 1 201 ? -12.152 -0.616 27.761 1.00 98.12 201 THR A N 1
ATOM 1566 C CA . THR A 1 201 ? -12.593 -1.301 28.978 1.00 98.12 201 THR A CA 1
ATOM 1567 C C . THR A 1 201 ? -14.079 -1.604 28.859 1.00 98.12 201 THR A C 1
ATOM 1569 O O . THR A 1 201 ? -14.894 -0.683 28.817 1.00 98.12 201 THR A O 1
ATOM 1572 N N . VAL A 1 202 ? -14.449 -2.883 28.819 1.00 97.44 202 VAL A N 1
ATOM 1573 C CA . VAL A 1 202 ? -15.853 -3.303 28.788 1.00 97.44 202 VAL A CA 1
ATOM 1574 C C . VAL A 1 202 ? -16.271 -3.762 30.178 1.00 97.44 202 VAL A C 1
ATOM 1576 O O . VAL A 1 202 ? -15.707 -4.703 30.734 1.00 97.44 202 VAL A O 1
ATOM 1579 N N . LYS A 1 203 ? -17.263 -3.087 30.752 1.00 94.94 203 LYS A N 1
ATOM 1580 C CA . LYS A 1 203 ? -17.909 -3.493 32.000 1.00 94.94 203 LYS A CA 1
ATOM 1581 C C . LYS A 1 203 ? -19.034 -4.471 31.671 1.00 94.94 203 LYS A C 1
ATOM 1583 O O . LYS A 1 203 ? -19.797 -4.224 30.738 1.00 94.94 203 LYS A O 1
ATOM 1588 N N . GLY A 1 204 ? -19.157 -5.547 32.448 1.00 89.00 204 GLY A N 1
ATOM 1589 C CA . GLY A 1 204 ? -20.328 -6.423 32.365 1.00 89.00 204 GLY A CA 1
ATOM 1590 C C . GLY A 1 204 ? -21.620 -5.627 32.570 1.00 89.00 204 GLY A C 1
ATOM 1591 O O . GLY A 1 204 ? -21.599 -4.528 33.144 1.00 89.00 204 GLY A O 1
ATOM 1592 N N . GLN A 1 205 ? -22.742 -6.149 32.077 1.00 74.88 205 GLN A N 1
ATOM 1593 C CA . GLN A 1 205 ? -24.039 -5.549 32.386 1.00 74.88 205 GLN A CA 1
ATOM 1594 C C . GLN A 1 205 ? -24.203 -5.429 33.910 1.00 74.88 205 GLN A C 1
ATOM 1596 O O . GLN A 1 205 ? -23.871 -6.376 34.631 1.00 74.88 205 GLN A O 1
ATOM 1601 N N . PRO A 1 206 ? -24.691 -4.284 34.426 1.00 62.78 206 PRO A N 1
ATOM 1602 C CA . PRO A 1 206 ? -25.133 -4.239 35.805 1.00 62.78 206 PRO A CA 1
ATOM 1603 C C . PRO A 1 206 ? -26.265 -5.257 35.929 1.00 62.78 206 PRO A C 1
ATOM 1605 O O . PRO A 1 206 ? -27.315 -5.105 35.309 1.00 62.78 206 PRO A O 1
ATOM 1608 N N . VAL A 1 207 ? -26.010 -6.335 36.669 1.00 61.81 207 VAL A N 1
ATOM 1609 C CA . VAL A 1 207 ? -27.057 -7.269 37.070 1.00 61.81 207 VAL A CA 1
ATOM 1610 C C . VAL A 1 207 ? -28.038 -6.434 37.878 1.00 61.81 207 VAL A C 1
ATOM 1612 O O . VAL A 1 207 ? -27.662 -5.921 38.932 1.00 61.81 207 VAL A O 1
ATOM 1615 N N . ASP A 1 208 ? -29.246 -6.225 37.354 1.00 56.94 208 ASP A N 1
ATOM 1616 C CA . ASP A 1 208 ? -30.277 -5.484 38.068 1.00 56.94 208 ASP A CA 1
ATOM 1617 C C . ASP A 1 208 ? -30.631 -6.281 39.326 1.00 56.94 208 ASP A C 1
ATOM 1619 O O . ASP A 1 208 ? -31.348 -7.286 39.292 1.00 56.94 208 ASP A O 1
ATOM 1623 N N . SER A 1 209 ? -30.040 -5.876 40.447 1.00 52.56 209 SER A N 1
ATOM 1624 C CA . SER A 1 209 ? -30.217 -6.518 41.742 1.00 52.56 209 SER A CA 1
ATOM 1625 C C . SER A 1 209 ? -31.684 -6.493 42.177 1.00 52.56 209 SER A C 1
ATOM 1627 O O . SER A 1 209 ? -32.081 -7.341 42.973 1.00 52.56 209 SER A O 1
ATOM 1629 N N . ALA A 1 210 ? -32.524 -5.628 41.592 1.00 52.31 210 ALA A N 1
ATOM 1630 C CA . ALA A 1 210 ? -33.965 -5.600 41.828 1.00 52.31 210 ALA A CA 1
ATOM 1631 C C . ALA A 1 210 ? -34.694 -6.882 41.374 1.00 52.31 210 ALA A C 1
ATOM 1633 O O . ALA A 1 210 ? -35.705 -7.249 41.974 1.00 52.31 210 ALA A O 1
ATOM 1634 N N . LEU A 1 211 ? -34.170 -7.621 40.385 1.00 48.72 211 LEU A N 1
ATOM 1635 C CA . LEU A 1 211 ? -34.746 -8.906 39.958 1.00 48.72 211 LEU A CA 1
ATOM 1636 C C . LEU A 1 211 ? -34.440 -10.058 40.931 1.00 48.72 211 LEU A C 1
ATOM 1638 O O . LEU A 1 211 ? -35.133 -11.076 40.909 1.00 48.72 211 LEU A O 1
ATOM 1642 N N . PHE A 1 212 ? -33.448 -9.897 41.814 1.00 48.28 212 PHE A N 1
ATOM 1643 C CA . PHE A 1 212 ? -33.087 -10.898 42.824 1.00 48.28 212 PHE A CA 1
ATOM 1644 C C . PHE A 1 212 ? -33.736 -10.650 44.195 1.00 48.28 212 PHE A C 1
ATOM 1646 O O . PHE A 1 212 ? -33.864 -11.596 44.968 1.00 48.28 212 PHE A O 1
ATOM 1653 N N . VAL A 1 213 ? -34.204 -9.431 44.499 1.00 45.38 213 VAL A N 1
ATOM 1654 C CA . VAL A 1 213 ? -34.800 -9.117 45.818 1.00 45.38 213 VAL A CA 1
ATOM 1655 C C . VAL A 1 213 ? -36.238 -9.648 45.970 1.00 45.38 213 VAL A C 1
ATOM 1657 O O . VAL A 1 213 ? -36.661 -9.947 47.083 1.00 45.38 213 VAL A O 1
ATOM 1660 N N . ASN A 1 214 ? -36.973 -9.885 44.875 1.00 39.38 214 ASN A N 1
ATOM 1661 C CA . ASN A 1 214 ? -38.357 -10.390 44.941 1.00 39.38 214 ASN A CA 1
ATOM 1662 C C . ASN A 1 214 ? -38.501 -11.919 45.000 1.00 39.38 214 ASN A C 1
ATOM 1664 O O . ASN A 1 214 ? -39.621 -12.429 45.029 1.00 39.38 214 ASN A O 1
ATOM 1668 N N . ARG A 1 215 ? -37.401 -12.676 45.081 1.00 43.06 215 ARG A N 1
ATOM 1669 C CA . ARG A 1 215 ? -37.462 -14.038 45.628 1.00 43.06 215 ARG A CA 1
ATOM 1670 C C . ARG A 1 215 ? -37.101 -13.973 47.100 1.00 43.06 215 ARG A C 1
ATOM 1672 O O . ARG A 1 215 ? -36.032 -14.413 47.511 1.00 43.06 215 ARG A O 1
ATOM 1679 N N . SER A 1 216 ? -38.012 -13.399 47.882 1.00 39.03 216 SER A N 1
ATOM 1680 C CA . SER A 1 216 ? -38.009 -13.528 49.332 1.00 39.03 216 SER A CA 1
ATOM 1681 C C . SER A 1 216 ? -37.946 -15.018 49.665 1.00 39.03 216 SER A C 1
ATOM 1683 O O . SER A 1 216 ? -38.896 -15.768 49.442 1.00 39.03 216 SER A O 1
ATOM 1685 N N . LEU A 1 217 ? -36.779 -15.459 50.128 1.00 41.16 217 LEU A N 1
ATOM 1686 C CA . LEU A 1 217 ? -36.618 -16.727 50.813 1.00 41.16 217 LEU A CA 1
ATOM 1687 C C . LEU A 1 217 ? -37.559 -16.672 52.018 1.00 41.16 217 LEU A C 1
ATOM 1689 O O . LEU A 1 217 ? -37.298 -15.942 52.972 1.00 41.16 217 LEU A O 1
ATOM 1693 N N . TYR A 1 218 ? -38.673 -17.400 51.962 1.00 33.84 218 TYR A N 1
ATOM 1694 C CA . TYR A 1 218 ? -39.437 -17.700 53.164 1.00 33.84 218 TYR A CA 1
ATOM 1695 C C . TYR A 1 218 ? -38.556 -18.604 54.027 1.00 33.84 218 TYR A C 1
ATOM 1697 O O . TYR A 1 218 ? -38.502 -19.816 53.825 1.00 33.84 218 TYR A O 1
ATOM 1705 N N . ALA A 1 219 ? -37.814 -18.001 54.952 1.00 35.41 219 ALA A N 1
ATOM 1706 C CA . ALA A 1 219 ? -37.302 -18.710 56.107 1.00 35.41 219 ALA A CA 1
ATOM 1707 C C . ALA A 1 219 ? -38.524 -19.070 56.960 1.00 35.41 219 ALA A C 1
ATOM 1709 O O . ALA A 1 219 ? -39.144 -18.200 57.566 1.00 35.41 219 ALA A O 1
ATOM 1710 N N . VAL A 1 220 ? -38.937 -20.336 56.918 1.00 34.56 220 VAL A N 1
ATOM 1711 C CA . VAL A 1 220 ? -39.905 -20.862 57.880 1.00 34.56 220 VAL A CA 1
ATOM 1712 C C . VAL A 1 220 ? -39.104 -21.258 59.112 1.00 34.56 220 VAL A C 1
ATOM 1714 O O . VAL A 1 220 ? -38.355 -22.235 59.073 1.00 34.56 220 VAL A O 1
ATOM 1717 N N . ASP A 1 221 ? -39.239 -20.473 60.178 1.00 30.75 221 ASP A N 1
ATOM 1718 C CA . ASP A 1 221 ? -38.773 -20.844 61.512 1.00 30.75 221 ASP A CA 1
ATOM 1719 C C . ASP A 1 221 ? -39.496 -22.123 61.956 1.00 30.75 221 ASP A C 1
ATOM 1721 O O . ASP A 1 221 ? -40.722 -22.149 62.074 1.00 30.75 221 ASP A O 1
ATOM 1725 N N . PHE A 1 222 ? -38.740 -23.191 62.214 1.00 31.39 222 PHE A N 1
ATOM 1726 C CA . PHE A 1 222 ? -39.248 -24.410 62.844 1.00 31.39 222 PHE A CA 1
ATOM 1727 C C . PHE A 1 222 ? -38.869 -24.413 64.325 1.00 31.39 222 PHE A C 1
ATOM 1729 O O . PHE A 1 222 ? -37.906 -25.053 64.738 1.00 31.39 222 PHE A O 1
ATOM 1736 N N . ASN A 1 223 ? -39.664 -23.706 65.124 1.00 33.47 223 ASN A N 1
ATOM 1737 C CA . ASN A 1 223 ? -39.830 -23.987 66.546 1.00 33.47 223 ASN A CA 1
ATOM 1738 C C . ASN A 1 223 ? -41.266 -24.487 66.751 1.00 33.47 223 ASN A C 1
ATOM 1740 O O . ASN A 1 223 ? -42.129 -23.694 67.098 1.00 33.47 223 ASN A O 1
ATOM 1744 N N . ASP A 1 224 ? -41.535 -25.765 66.477 1.00 29.08 224 ASP A N 1
ATOM 1745 C CA . ASP A 1 224 ? -42.262 -26.635 67.410 1.00 29.08 224 ASP A CA 1
ATOM 1746 C C . ASP A 1 224 ? -42.274 -28.100 66.929 1.00 29.08 224 ASP A C 1
ATOM 1748 O O . ASP A 1 224 ? -42.180 -28.430 65.750 1.00 29.08 224 ASP A O 1
ATOM 1752 N N . THR A 1 225 ? -42.349 -28.947 67.936 1.00 39.72 225 THR A N 1
ATOM 1753 C CA . THR A 1 225 ? -42.289 -30.398 68.088 1.00 39.72 225 THR A CA 1
ATOM 1754 C C . THR A 1 225 ? -43.119 -31.285 67.133 1.00 39.72 225 THR A C 1
ATOM 1756 O O . THR A 1 225 ? -44.292 -31.040 66.874 1.00 39.72 225 THR A O 1
ATOM 1759 N N . GLY A 1 226 ? -42.542 -32.424 66.702 1.00 32.84 226 GLY A N 1
ATOM 1760 C CA . GLY A 1 226 ? -43.307 -33.579 66.187 1.00 32.84 226 GLY A CA 1
ATOM 1761 C C . GLY A 1 226 ? -42.636 -34.379 65.060 1.00 32.84 226 GLY A C 1
ATOM 1762 O O . GLY A 1 226 ? -42.262 -33.832 64.035 1.00 32.84 226 GLY A O 1
ATOM 1763 N N . LEU A 1 227 ? -42.479 -35.692 65.253 1.00 37.53 227 LEU A N 1
ATOM 1764 C CA . LEU A 1 227 ? -41.684 -36.622 64.437 1.00 37.53 227 LEU A CA 1
ATOM 1765 C C . LEU A 1 227 ? -42.077 -36.781 62.941 1.00 37.53 227 LEU A C 1
ATOM 1767 O O . LEU A 1 227 ? -43.241 -36.955 62.599 1.00 37.53 227 LEU A O 1
ATOM 1771 N N . ASN A 1 228 ? -41.017 -36.986 62.139 1.00 32.28 228 ASN A N 1
ATOM 1772 C CA . ASN A 1 228 ? -40.841 -37.915 61.003 1.00 32.28 228 ASN A CA 1
ATOM 1773 C C . ASN A 1 228 ? -41.398 -37.612 59.588 1.00 32.28 228 ASN A C 1
ATOM 1775 O O . ASN A 1 228 ? -42.490 -38.012 59.207 1.00 32.28 228 ASN A O 1
ATOM 1779 N N . SER A 1 229 ? -40.457 -37.129 58.758 1.00 39.69 229 SER A N 1
ATOM 1780 C CA . SER A 1 229 ? -40.211 -37.447 57.337 1.00 39.69 229 SER A CA 1
ATOM 1781 C C . SER A 1 229 ? -41.304 -37.111 56.313 1.00 39.69 229 SER A C 1
ATOM 1783 O O . SER A 1 229 ? -42.065 -37.966 55.865 1.00 39.69 229 SER A O 1
ATOM 1785 N N . THR A 1 230 ? -41.282 -35.871 55.818 1.00 30.56 230 THR A N 1
ATOM 1786 C CA . THR A 1 230 ? -41.979 -35.468 54.587 1.00 30.56 230 THR A CA 1
ATOM 1787 C C . THR A 1 230 ? -40.973 -35.000 53.540 1.00 30.56 230 THR A C 1
ATOM 1789 O O . THR A 1 230 ? -40.233 -34.041 53.755 1.00 30.56 230 THR A O 1
ATOM 1792 N N . ARG A 1 231 ? -40.946 -35.683 52.387 1.00 33.47 231 ARG A N 1
ATOM 1793 C CA . ARG A 1 231 ? -40.148 -35.300 51.213 1.00 33.47 231 ARG A CA 1
ATOM 1794 C C . ARG A 1 231 ? -40.509 -33.879 50.772 1.00 33.47 231 ARG A C 1
ATOM 1796 O O . ARG A 1 231 ? -41.662 -33.607 50.448 1.00 33.47 231 ARG A O 1
ATOM 1803 N N . VAL A 1 232 ? -39.511 -33.002 50.709 1.00 32.28 232 VAL A N 1
ATOM 1804 C CA . VAL A 1 232 ? -39.643 -31.651 50.154 1.00 32.28 232 VAL A CA 1
ATOM 1805 C C . VAL A 1 232 ? -39.525 -31.740 48.633 1.00 32.28 232 VAL A C 1
ATOM 1807 O O . VAL A 1 232 ? -38.484 -32.125 48.104 1.00 32.28 232 VAL A O 1
ATOM 1810 N N . PHE A 1 233 ? -40.591 -31.391 47.915 1.00 31.36 233 PHE A N 1
ATOM 1811 C CA . PHE A 1 233 ? -40.545 -31.242 46.462 1.00 31.36 233 PHE A CA 1
ATOM 1812 C C . PHE A 1 233 ? -40.042 -29.838 46.111 1.00 31.36 233 PHE A C 1
ATOM 1814 O O . PHE A 1 233 ? -40.771 -28.855 46.242 1.00 31.36 233 PHE A O 1
ATOM 1821 N N . LEU A 1 234 ? -38.798 -29.741 45.635 1.00 31.58 234 LEU A N 1
ATOM 1822 C CA . LEU A 1 234 ? -38.285 -28.531 44.994 1.00 31.58 234 LEU A CA 1
ATOM 1823 C C . LEU A 1 234 ? -38.984 -28.357 43.641 1.00 31.58 234 LEU A C 1
ATOM 1825 O O . LEU A 1 234 ? -38.699 -29.067 42.676 1.00 31.58 234 LEU A O 1
ATOM 1829 N N . LYS A 1 235 ? -39.931 -27.420 43.567 1.00 31.11 235 LYS A N 1
ATOM 1830 C CA . LYS A 1 235 ? -40.623 -27.082 42.321 1.00 31.11 235 LYS A CA 1
ATOM 1831 C C . LYS A 1 235 ? -39.734 -26.152 41.493 1.00 31.11 235 LYS A C 1
ATOM 1833 O O . LYS A 1 235 ? -39.777 -24.935 41.648 1.00 31.11 235 LYS A O 1
ATOM 1838 N N . PHE A 1 236 ? -38.919 -26.731 40.614 1.00 32.25 236 PHE A N 1
ATOM 1839 C CA . PHE A 1 236 ? -38.218 -25.977 39.577 1.00 32.25 236 PHE A CA 1
ATOM 1840 C C . PHE A 1 236 ? -39.224 -25.586 38.493 1.00 32.25 236 PHE A C 1
ATOM 1842 O O . PHE A 1 236 ? -39.710 -26.434 37.746 1.00 32.25 236 PHE A O 1
ATOM 1849 N N . THR A 1 237 ? -39.568 -24.302 38.405 1.00 37.38 237 THR A N 1
ATOM 1850 C CA . THR A 1 237 ? -40.275 -23.774 37.238 1.00 37.38 237 THR A CA 1
ATOM 1851 C C . THR A 1 237 ? -39.279 -23.647 36.089 1.00 37.38 237 THR A C 1
ATOM 1853 O O . THR A 1 237 ? -38.570 -22.652 35.966 1.00 37.38 237 THR A O 1
ATOM 1856 N N . LEU A 1 238 ? -39.190 -24.695 35.269 1.00 36.78 238 LEU A N 1
ATOM 1857 C CA . LEU A 1 238 ? -38.560 -24.616 33.954 1.00 36.78 238 LEU A CA 1
ATOM 1858 C C . LEU A 1 238 ? -39.518 -23.845 33.040 1.00 36.78 238 LEU A C 1
ATOM 1860 O O . LEU A 1 238 ? -40.573 -24.358 32.672 1.00 36.78 238 LEU A O 1
ATOM 1864 N N . ASP A 1 239 ? -39.182 -22.596 32.731 1.00 41.75 239 ASP A N 1
ATOM 1865 C CA . ASP A 1 239 ? -39.907 -21.818 31.729 1.00 41.75 239 ASP A CA 1
ATOM 1866 C C . ASP A 1 239 ? -39.747 -22.487 30.347 1.00 41.75 239 ASP A C 1
ATOM 1868 O O . ASP A 1 239 ? -38.657 -22.952 29.991 1.00 41.75 239 ASP A O 1
ATOM 1872 N N . LEU A 1 240 ? -40.829 -22.557 29.562 1.00 42.12 240 LEU A N 1
ATOM 1873 C CA . LEU A 1 240 ? -40.864 -23.224 28.249 1.00 42.12 240 LEU A CA 1
ATOM 1874 C C . LEU A 1 240 ? -39.813 -22.644 27.287 1.00 42.12 240 LEU A C 1
ATOM 1876 O O . LEU A 1 240 ? -39.294 -23.348 26.419 1.00 42.12 240 LEU A O 1
ATOM 1880 N N . THR A 1 241 ? -39.458 -21.373 27.477 1.00 44.41 241 THR A N 1
ATOM 1881 C CA . THR A 1 241 ? -38.423 -20.664 26.716 1.00 44.41 241 THR A CA 1
ATOM 1882 C C . THR A 1 241 ? -37.024 -21.244 26.947 1.00 44.41 241 THR A C 1
ATOM 1884 O O . THR A 1 241 ? -36.220 -21.311 26.020 1.00 44.41 241 THR A O 1
ATOM 1887 N N . THR A 1 242 ? -36.740 -21.742 28.155 1.00 46.03 242 THR A N 1
ATOM 1888 C CA . THR A 1 242 ? -35.425 -22.286 28.532 1.00 46.03 242 THR A CA 1
ATOM 1889 C C . THR A 1 242 ? -35.242 -23.718 28.011 1.00 46.03 242 THR A C 1
ATOM 1891 O O . THR A 1 242 ? -34.138 -24.114 27.637 1.00 46.03 242 THR A O 1
ATOM 1894 N N . ILE A 1 243 ? -36.339 -24.477 27.903 1.00 47.16 243 ILE A N 1
ATOM 1895 C CA . ILE A 1 243 ? -36.358 -25.832 27.325 1.00 47.16 243 ILE A CA 1
ATOM 1896 C C . ILE A 1 243 ? -36.126 -25.778 25.804 1.00 47.16 243 ILE A C 1
ATOM 1898 O O . ILE A 1 243 ? -35.344 -26.566 25.273 1.00 47.16 243 ILE A O 1
ATOM 1902 N N . LEU A 1 244 ? -36.728 -24.803 25.113 1.00 43.59 244 LEU A N 1
ATOM 1903 C CA . LEU A 1 244 ? -36.588 -24.627 23.661 1.00 43.59 244 LEU A CA 1
ATOM 1904 C C . LEU A 1 244 ? -35.153 -24.273 23.224 1.00 43.59 244 LEU A C 1
ATOM 1906 O O . LEU A 1 244 ? -34.686 -24.762 22.192 1.00 43.59 244 LEU A O 1
ATOM 1910 N N . VAL A 1 245 ? -34.418 -23.490 24.021 1.00 45.56 245 VAL A N 1
ATOM 1911 C CA . VAL A 1 245 ? -33.017 -23.128 23.723 1.00 45.56 245 VAL A CA 1
ATOM 1912 C C . VAL A 1 245 ? -32.069 -24.319 23.920 1.00 45.56 245 VAL A C 1
ATOM 1914 O O . VAL A 1 245 ? -31.136 -24.497 23.137 1.00 45.56 245 VAL A O 1
ATOM 1917 N N . SER A 1 246 ? -32.342 -25.198 24.891 1.00 42.72 246 SER A N 1
ATOM 1918 C CA . SER A 1 246 ? -31.546 -26.416 25.109 1.00 42.72 246 SER A CA 1
ATOM 1919 C C . SER A 1 246 ? -31.711 -27.455 23.995 1.00 42.72 246 SER A C 1
ATOM 1921 O O . SER A 1 246 ? -30.808 -28.262 23.787 1.00 42.72 246 SER A O 1
ATOM 1923 N N . THR A 1 247 ? -32.840 -27.464 23.282 1.00 47.06 247 THR A N 1
ATOM 1924 C CA . THR A 1 247 ? -33.074 -28.406 22.174 1.00 47.06 247 THR A CA 1
ATOM 1925 C C . THR A 1 247 ? -32.470 -27.950 20.842 1.00 47.06 247 THR A C 1
ATOM 1927 O O . THR A 1 247 ? -32.283 -28.776 19.952 1.00 47.06 247 THR A O 1
ATOM 1930 N N . ALA A 1 248 ? -32.122 -26.664 20.700 1.00 46.72 248 ALA A N 1
ATOM 1931 C CA . ALA A 1 248 ? -31.562 -26.104 19.465 1.00 46.72 248 ALA A CA 1
ATOM 1932 C C . ALA A 1 248 ? -30.021 -26.161 19.388 1.00 46.72 248 ALA A C 1
ATOM 1934 O O . ALA A 1 248 ? -29.460 -26.119 18.294 1.00 46.72 248 ALA A O 1
ATOM 1935 N N . MET A 1 249 ? -29.319 -26.301 20.518 1.00 48.03 249 MET A N 1
ATOM 1936 C CA . MET A 1 249 ? -27.869 -26.531 20.554 1.00 48.03 249 MET A CA 1
ATOM 1937 C C . MET A 1 249 ? -27.585 -27.948 21.063 1.00 48.03 249 MET A C 1
ATOM 1939 O O . MET A 1 249 ? -27.620 -28.212 22.259 1.00 48.03 249 MET A O 1
ATOM 1943 N N . GLY A 1 250 ? -27.347 -28.856 20.113 1.00 42.91 250 GLY A N 1
ATOM 1944 C CA . GLY A 1 250 ? -27.179 -30.304 20.265 1.00 42.91 250 GLY A CA 1
ATOM 1945 C C . GLY A 1 250 ? -26.663 -30.839 21.610 1.00 42.91 250 GLY A C 1
ATOM 1946 O O . GLY A 1 250 ? -25.564 -30.507 22.039 1.00 42.91 250 GLY A O 1
ATOM 1947 N N . CYS A 1 251 ? -27.472 -31.730 22.195 1.00 47.53 251 CYS A N 1
ATOM 1948 C CA . CYS A 1 251 ? -27.249 -32.935 23.021 1.00 47.53 251 CYS A CA 1
ATOM 1949 C C . CYS A 1 251 ? -25.945 -33.242 23.798 1.00 47.53 251 CYS A C 1
ATOM 1951 O O . CYS A 1 251 ? -25.903 -34.289 24.439 1.00 47.53 251 CYS A O 1
ATOM 1953 N N . ILE A 1 252 ? -24.908 -32.409 23.834 1.00 50.25 252 ILE A N 1
ATOM 1954 C CA . ILE A 1 252 ? -23.641 -32.743 24.515 1.00 50.25 252 ILE A CA 1
ATOM 1955 C C . ILE A 1 252 ? -23.557 -32.102 25.914 1.00 50.25 252 ILE A C 1
ATOM 1957 O O . ILE A 1 252 ? -22.886 -32.625 26.799 1.00 50.25 252 ILE A O 1
ATOM 1961 N N . THR A 1 253 ? -24.306 -31.029 26.185 1.00 53.25 253 THR A N 1
ATOM 1962 C CA . THR A 1 253 ? -24.268 -30.323 27.483 1.00 53.25 253 THR A CA 1
ATOM 1963 C C . THR A 1 253 ? -25.244 -30.872 28.525 1.00 53.25 253 THR A C 1
ATOM 1965 O O . THR A 1 253 ? -24.976 -30.752 29.717 1.00 53.25 253 THR A O 1
ATOM 1968 N N . PHE A 1 254 ? -26.333 -31.535 28.120 1.00 54.66 254 PHE A N 1
ATOM 1969 C CA . PHE A 1 254 ? -27.324 -32.073 29.062 1.00 54.66 254 PHE A CA 1
ATOM 1970 C C . PHE A 1 254 ? -26.759 -33.232 29.897 1.00 54.66 254 PHE A C 1
ATOM 1972 O O . PHE A 1 254 ? -26.902 -33.247 31.116 1.00 54.66 254 PHE A O 1
ATOM 1979 N N . LEU A 1 255 ? -26.021 -34.153 29.267 1.00 51.62 255 LEU A N 1
ATOM 1980 C CA . LEU A 1 255 ? -25.318 -35.233 29.971 1.00 51.62 255 LEU A CA 1
ATOM 1981 C C . LEU A 1 255 ? -24.225 -34.698 30.907 1.00 51.62 255 LEU A C 1
ATOM 1983 O O . LEU A 1 255 ? -24.065 -35.229 31.999 1.00 51.62 255 LEU A O 1
ATOM 1987 N N . GLY A 1 256 ? -23.526 -33.622 30.527 1.00 54.69 256 GLY A N 1
ATOM 1988 C CA . GLY A 1 256 ? -22.500 -32.991 31.366 1.00 54.69 256 GLY A CA 1
ATOM 1989 C C . GLY A 1 256 ? -23.069 -3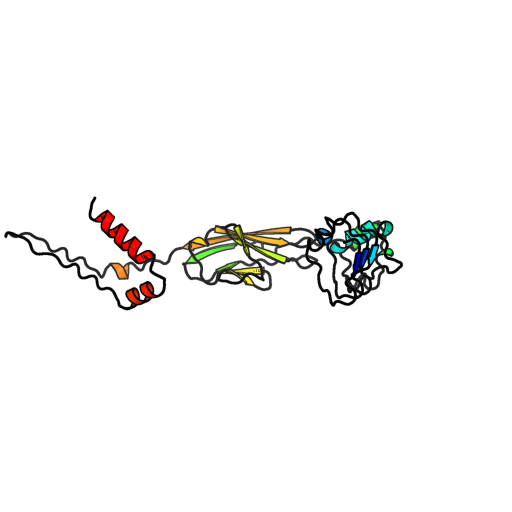2.300 32.609 1.00 54.69 256 GLY A C 1
ATOM 1990 O O . GLY A 1 256 ? -22.509 -32.434 33.694 1.00 54.69 256 GLY A O 1
ATOM 1991 N N . VAL A 1 257 ? -24.214 -31.624 32.477 1.00 57.25 257 VAL A N 1
ATOM 1992 C CA . VAL A 1 257 ? -24.918 -30.999 33.609 1.00 57.25 257 VAL A CA 1
ATOM 1993 C C . VAL A 1 257 ? -25.512 -32.062 34.538 1.00 57.25 257 VAL A C 1
ATOM 1995 O O . VAL A 1 257 ? -25.414 -31.930 35.756 1.00 57.25 257 VAL A O 1
ATOM 1998 N N . VAL A 1 258 ? -26.043 -33.159 33.989 1.00 59.66 258 VAL A N 1
ATOM 1999 C CA . VAL A 1 258 ? -26.533 -34.295 34.786 1.00 59.66 258 VAL A CA 1
ATOM 2000 C C . VAL A 1 258 ? -25.384 -34.989 35.529 1.00 59.66 258 VAL A C 1
ATOM 2002 O O . VAL A 1 258 ? -25.532 -35.281 36.712 1.00 59.66 258 VAL A O 1
ATOM 2005 N N . LEU A 1 259 ? -24.217 -35.183 34.899 1.00 51.91 259 LEU A N 1
ATOM 2006 C CA . LEU A 1 259 ? -23.042 -35.774 35.557 1.00 51.91 259 LEU A CA 1
ATOM 2007 C C . LEU A 1 259 ? -22.488 -34.876 36.678 1.00 51.91 259 LEU A C 1
ATOM 2009 O O . LEU A 1 259 ? -22.114 -35.370 37.739 1.00 51.91 259 LEU A O 1
ATOM 2013 N N . PHE A 1 260 ? -22.468 -33.556 36.461 1.00 54.44 260 PHE A N 1
ATOM 2014 C CA . PHE A 1 260 ? -22.018 -32.574 37.451 1.00 54.44 260 PHE A CA 1
ATOM 2015 C C . PHE A 1 260 ? -22.971 -32.496 38.655 1.00 54.44 260 PHE A C 1
ATOM 2017 O O . PHE A 1 260 ? -22.523 -32.464 39.799 1.00 54.44 260 PHE A O 1
ATOM 2024 N N . CYS A 1 261 ? -24.286 -32.560 38.417 1.00 52.28 261 CYS A N 1
ATOM 2025 C CA . CYS A 1 261 ? -25.280 -32.666 39.486 1.00 52.28 261 CYS A CA 1
ATOM 2026 C C . CYS A 1 261 ? -25.201 -34.002 40.244 1.00 52.28 261 CYS A C 1
ATOM 2028 O O . CYS A 1 261 ? -25.421 -34.010 41.451 1.00 52.28 261 CYS A O 1
ATOM 2030 N N . PHE A 1 262 ? -24.855 -35.112 39.583 1.00 54.78 262 PHE A N 1
ATOM 2031 C CA . PHE A 1 262 ? -24.651 -36.403 40.253 1.00 54.78 262 PHE A CA 1
ATOM 2032 C C . PHE A 1 262 ? -23.391 -36.430 41.130 1.00 54.78 262 PHE A C 1
ATOM 2034 O O . PHE A 1 262 ? -23.426 -37.003 42.214 1.00 54.78 262 PHE A O 1
ATOM 2041 N N . LEU A 1 263 ? -22.299 -35.786 40.704 1.00 45.84 263 LEU A N 1
ATOM 2042 C CA . LEU A 1 263 ? -21.055 -35.704 41.482 1.00 45.84 263 LEU A CA 1
ATOM 2043 C C . LEU A 1 263 ? -21.190 -34.837 42.744 1.00 45.84 263 LEU A C 1
ATOM 2045 O O . LEU A 1 263 ? -20.559 -35.137 43.751 1.00 45.84 263 LEU A O 1
ATOM 2049 N N . LEU A 1 264 ? -22.041 -33.807 42.717 1.00 48.00 264 LEU A N 1
ATOM 2050 C CA . LEU A 1 264 ? -22.318 -32.949 43.878 1.00 48.00 264 LEU A CA 1
ATOM 2051 C C . LEU A 1 264 ? -23.300 -33.561 44.890 1.00 48.00 264 LEU A C 1
ATOM 2053 O O . LEU A 1 264 ? -23.453 -33.024 45.980 1.00 48.00 264 LEU A O 1
ATOM 2057 N N . LEU A 1 265 ? -23.970 -34.664 44.544 1.00 46.94 265 LEU A N 1
ATOM 2058 C CA . LEU A 1 265 ? -24.896 -35.372 45.436 1.00 46.94 265 LEU A CA 1
ATOM 2059 C C . LEU A 1 265 ? -24.231 -36.524 46.219 1.00 46.94 265 LEU A C 1
ATOM 2061 O O . LEU A 1 265 ? -24.895 -37.129 47.057 1.00 46.94 265 LEU A O 1
ATOM 2065 N N . PHE A 1 266 ? -22.952 -36.832 45.964 1.00 46.41 266 PHE A N 1
ATOM 2066 C CA . PHE A 1 266 ? -22.233 -37.973 46.562 1.00 46.41 266 PHE A CA 1
ATOM 2067 C C . PHE A 1 266 ? -20.853 -37.634 47.173 1.00 46.41 266 PHE A C 1
ATOM 2069 O O . PHE A 1 266 ? -20.031 -38.532 47.360 1.00 46.41 266 PHE A O 1
ATOM 2076 N N . VAL A 1 267 ? -20.606 -36.371 47.534 1.00 41.38 267 VAL A N 1
ATOM 2077 C CA . VAL A 1 267 ? -19.498 -35.935 48.415 1.00 41.38 267 VAL A CA 1
ATOM 2078 C C . VAL A 1 267 ? -20.091 -35.139 49.564 1.00 41.38 267 VAL A C 1
ATOM 2080 O O . VAL A 1 267 ? -19.689 -35.398 50.718 1.00 41.38 267 VAL A O 1
#

Organism: Cirrhinus mrigala (NCBI:txid683832)

InterPro domains:
  IPR001611 Leucine-rich repeat [PF13855] (1-59)
  IPR001611 Leucine-rich repeat [PS51450] (24-45)
  IPR003598 Immunoglobulin subtype 2 [SM00408] (125-192)
  IPR003599 Immunoglobulin domain subtype [SM00409] (119-203)
  IPR007110 Immunoglobulin-like domain [PS50835] (112-201)
  IPR013098 Immunoglobulin I-set [PF07679] (117-202)
  IPR013783 Immunoglobulin-like fold [G3DSA:2.60.40.10] (108-207)
  IPR032675 Leucine-rich repeat domain superfamily [G3DSA:3.80.10.10] (1-107)
  IPR036179 Immunoglobulin-like domain superfamily [SSF48726] (110-206)
  IPR050467 Leucine-rich repeat and fibronectin type-III domain-containing [PTHR45842] (55-206)

Radius of gyration: 32.12 Å; chains: 1; bounding box: 64×54×95 Å

Secondary structure (DSSP, 8-state):
--EEE--SS------TTTTTT-TT--EEE--SS--S---GGGTTT-TT--EEE-TTS-EE-SGGGHHHHHTTTTSB-TT---BEEESGGGTT-BGGG--TTTHHHHS--EEEEES----EEEEEETT--EEE---EEEESPPEEEEE-TT--EE-TT--SSEEE-TTS-EEESS--GGG-EEEEEEEEETTEEEEEEEEEEEEPP---THHHHTS--------S---------------HHHHHHHHHS-SSHHHHHHHHHHHTT--

pLDDT: mean 81.56, std 21.71, range [29.08, 98.25]

Foldseek 3Di:
DAEDADEQVQDADQDFCNCQPVQRYAYYAHDQHAYQADACSNCVNHPNHAEYEHANYQYAQAQRCVVVLVCVVRHHHVPRFHAHNDDPVRHRPGSVPDDPVCCCVGHAKFWKDWPDLPAAEDEEEFFAKDKDATAIDIPVHWAKWKQFPVRDIEHCPDDDQWHADPRHMIIRRGDDQVRFAKMKIWTDDPNGIDIHIHGYHYDYPDPPCVVVVVPPDPPDDDPDDDDDDDDDDDDDPPDPVNVVVVVVPDDPVVVVVVVVVVVVVPD

Sequence (267 aa):
LKELHMVSTNLLTVEPHALGGLRQIRVLNLSNNDLVTLEESSFHSVNSLETLRVDGNPLSCDCRLLWILQRRRTLNFDGKMPVCAGPPEVQGYLLSMFTDSALFDYFTCQKPKIRNRKLQQVTAHEGQPVSFLCRAEGEPTPAIIWISPQRRRITSKSNGRITVLPGGTLEIRYAQVTDSGTYICIASNAGGNDTYFATLTVKGQPVDSALFVNRSLYAVDFNDTGLNSTRVFLKFTLDLTTILVSTAMGCITFLGVVLFCFLLLFV